Protein 8TYU (pdb70)

Radius of gyration: 26.88 Å; Cα contacts (8 Å, |Δi|>4): 275; chains: 2; bounding box: 96×45×50 Å

Foldseek 3Di:
DQVVLVVLDDVVCVVLADPLVVLVVLLVCLLVPQDDCVVPHPVRNVVSVVVSVVVSVVSVVVSLVSNLVVLVVLLVVLVVLVVVLVVCCVVPNDPDCPSVVSLV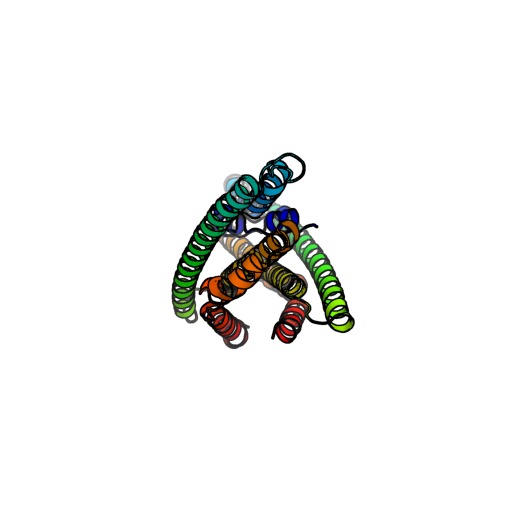VSLVSLVSSVVSLVSRLVSLVVSLVVNCVSVVHCPSVVCCVVPVCPRCSNPDCVSVVVNVVSVVVND/DPLVVVLVVLDPVVCVVLADPLVVLVVLLVVLVVVQDDVVPDPPVVNVVSVVVSVVVSVVSVVVSLVSNLVVLVVLLVVLVVLLVVLVVCLPPPPDDQCNSVVSLVVSLVSLVSLVVRLVSRLVSLVVSLVVNCVSVVHCVSVVCSVVPVCPRCSNPPCSSVVSNVVSVCCCVPRVD

GO terms:
  GO:0005886 plasma membrane (C, IDA)
  GO:0000822 inositol hexakisphosphate binding (F, IDA)
  GO:0015562 efflux transmembrane transporter activity (F, IMP)
  GO:0005315 phosphate transmembrane transporter activity (F, IMP)
  GO:0035435 phosphate ion transmembrane transport (P, IMP)
  GO:0030643 intracellular phosphate ion homeostasis (P, IMP)

Secondary structure (DSSP, 8-state):
--HHHHHHHHS-GGGGGGS--HHHHHHHHHHHHHTPPPTTTS-HHHHHHHHHHHHHHHHHHHHHHHHHHHHHHHHHHHHHHHHHHHHHTTTT-TTPPTTHHHHHHHHHHHHHHHHHHHHHHHHHHHHHHHHHHHHHHT-SHHHHHIIIIITTSHHHH--HHHHHHHHHHHHIIIII-/-HHHHHHHS-GGGGGGS--HHHHHHHHHHHHHTPPPTTTS-HHHHHHHHHHHHHHHHHHHHHHHHHHHHHHHHHHHHHHHHHHHHHHHHHHH-STTTHHHHHHHHHHHHHHHHHHHHHHHHHHHHHHHHHHHHHHT-SHHHHHIIIIITT-HHHH--HHHHHHHHHHTT--

Sequence (348 aa):
FAEHLSAHITPEWRKQYIQYEAFKDMLYSAQDQAPSVEVTDEDTVKRYFAKFEEKFFQTCEKELAKINTFYSEKLAEAQRRFATLQNELQSSGSGSGDLKLAFSEFYLSLILLQNYQNLNFTGFRKILKKHDKILETSRGADWRVAHVEVAPFYTCKKINQLISETEAVVTMKFAEHLSAHITPEWRKQYIQYEAFKDMLYSAQDQAPSVEVTDEDTVKRYFAKFEEKFFQTCEKELAKINTFYSEKLAEAQRRFATLQNELQSSGSGSGDLKLAFSEFYLSLILLQNYQNLNFTGFRKILKKHDKILETSRGADWRVAHVEVAPFYTCKKINQLISETEAVVTNELE

B-factor: mean 21.97, std 13.36, range [7.41, 314.71]

InterPro domains:
  IPR004331 SPX domain [PF03105] (1-34)
  IPR004331 SPX domain [PF03105] (45-100)
  IPR004331 SPX domain [PF03105] (114-169)
  IPR004331 SPX domain [PS51382] (1-177)
  IPR004342 EXS, C-terminal [PF03124] (269-617)
  IPR004342 EXS, C-terminal [PS51380] (439-643)

Nearest PDB structures (foldseek):
  8tyu-assembly1_B  TM=1.006E+00  e=1.491E-22  Homo sapiens
  8tyv-assembly1_B  TM=9.980E-01  e=1.424E-19  Homo sapiens
  8tyv-assembly2_A  TM=9.910E-01  e=2.102E-19  Homo sapiens
  5ijh-assembly1_A  TM=8.888E-01  e=1.137E-17  Homo sapiens
  5ijh-assembly2_B  TM=8.897E-01  e=4.229E-17  Homo sapiens

Structure (mmCIF, N/CA/C/O backbone):
data_8TYU
#
_entry.id   8TYU
#
_cell.length_a   56.290
_cell.length_b   47.798
_cell.length_c   71.682
_cell.angle_alpha   90.00
_cell.angle_beta   107.15
_cell.angle_gamma   90.00
#
_symmetry.space_group_name_H-M   'P 1 21 1'
#
loop_
_entity.id
_entity.type
_entity.pdbx_description
1 polymer 'Solute carrier family 53 member 1'
2 water water
#
loop_
_atom_site.group_PDB
_atom_site.id
_atom_site.type_symbol
_atom_site.label_atom_id
_atom_site.label_alt_id
_atom_site.label_comp_id
_atom_site.label_asym_id
_atom_site.label_entity_id
_atom_site.label_seq_id
_atom_site.pdbx_PDB_ins_code
_atom_site.Cartn_x
_atom_site.Cartn_y
_atom_site.Cartn_z
_atom_site.occupancy
_atom_site.B_iso_or_equiv
_atom_site.auth_seq_id
_atom_site.auth_comp_id
_atom_site.auth_asym_id
_atom_site.auth_atom_id
_atom_site.pdbx_PDB_model_num
ATOM 1 N N . PHE A 1 7 ? 2.427 3.157 18.808 1.00 41.51 3 PHE B N 1
ATOM 2 C CA . PHE A 1 7 ? 3.614 3.534 17.995 1.00 32.64 3 PHE B CA 1
ATOM 3 C C . PHE A 1 7 ? 4.338 4.738 18.600 1.00 32.44 3 PHE B C 1
ATOM 4 O O . PHE A 1 7 ? 5.551 4.853 18.437 1.00 31.53 3 PHE B O 1
ATOM 12 N N . ALA A 1 8 ? 3.612 5.635 19.286 1.00 32.09 4 ALA B N 1
ATOM 13 C CA . ALA A 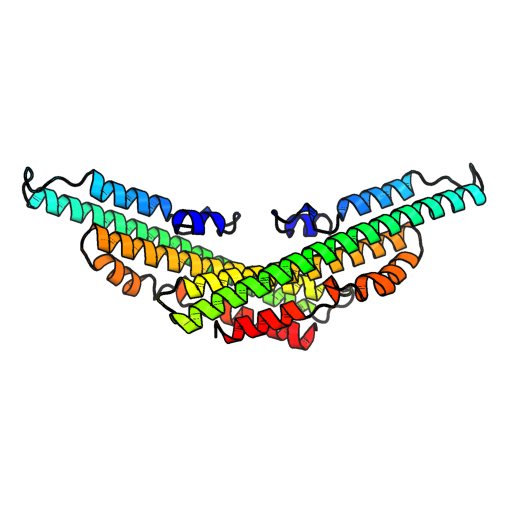1 8 ? 4.258 6.783 19.907 1.00 32.46 4 ALA B CA 1
ATOM 14 C C . ALA A 1 8 ? 5.400 6.310 20.813 1.00 37.60 4 ALA B C 1
ATOM 15 O O . ALA A 1 8 ? 6.507 6.842 20.742 1.00 38.08 4 ALA B O 1
ATOM 17 N N . GLU A 1 9 ? 5.130 5.273 21.622 1.00 38.53 5 GLU B N 1
ATOM 18 C CA . GLU A 1 9 ? 6.099 4.728 22.562 1.00 40.12 5 GLU B CA 1
ATOM 19 C C . GLU A 1 9 ? 7.245 4.028 21.829 1.00 42.32 5 GLU B C 1
ATOM 20 O O . GLU A 1 9 ? 8.403 4.166 22.223 1.00 39.76 5 GLU B O 1
ATOM 26 N N . HIS A 1 10 ? 6.915 3.262 20.781 1.00 39.35 6 HIS B N 1
ATOM 27 C CA . HIS A 1 10 ? 7.904 2.519 20.011 1.00 31.44 6 HIS B CA 1
ATOM 28 C C . HIS A 1 10 ? 8.940 3.471 19.414 1.00 36.67 6 HIS B C 1
ATOM 29 O O . HIS A 1 10 ? 10.149 3.245 19.507 1.00 33.18 6 HIS B O 1
ATOM 36 N N . LEU A 1 11 ? 8.422 4.526 18.780 1.00 29.14 7 LEU B N 1
ATOM 37 C CA . LEU A 1 11 ? 9.203 5.535 18.085 1.00 29.59 7 LEU B CA 1
ATOM 38 C C . LEU A 1 11 ? 10.158 6.218 19.055 1.00 26.55 7 LEU B C 1
ATOM 39 O O . LEU A 1 11 ? 11.359 6.278 18.802 1.00 34.17 7 LEU B O 1
ATOM 44 N N . SER A 1 12 ? 9.605 6.757 20.151 1.00 28.40 8 SER B N 1
ATOM 45 C CA . SER A 1 12 ? 10.424 7.314 21.215 1.00 31.61 8 SER B CA 1
ATOM 46 C C . SER A 1 12 ? 11.538 6.338 21.610 1.00 37.23 8 SER B C 1
ATOM 47 O O . SER A 1 12 ? 12.693 6.742 21.760 1.00 38.62 8 SER B O 1
ATOM 50 N N . ALA A 1 13 ? 11.198 5.047 21.744 1.00 30.36 9 ALA B N 1
ATOM 51 C CA . ALA A 1 13 ? 12.125 4.049 22.263 1.00 37.95 9 ALA B CA 1
ATOM 52 C C . ALA A 1 13 ? 13.263 3.765 21.279 1.00 47.92 9 ALA B C 1
ATOM 53 O O . ALA A 1 13 ? 14.359 3.393 21.698 1.00 55.10 9 ALA B O 1
ATOM 55 N N . HIS A 1 14 ? 13.009 3.953 19.977 1.00 23.43 10 HIS B N 1
ATOM 56 C CA . HIS A 1 14 ? 13.921 3.499 18.934 1.00 21.59 10 HIS B CA 1
ATOM 57 C C . HIS A 1 14 ? 14.555 4.674 18.179 1.00 25.74 10 HIS B C 1
ATOM 58 O O . HIS A 1 14 ? 15.405 4.469 17.312 1.00 25.41 10 HIS B O 1
ATOM 65 N N . ILE A 1 15 ? 14.137 5.911 18.488 1.00 27.95 11 ILE B N 1
ATOM 66 C CA . ILE A 1 15 ? 14.832 7.090 17.995 1.00 26.82 11 ILE B CA 1
ATOM 67 C C . ILE A 1 15 ? 16.284 7.051 18.457 1.00 31.81 11 ILE B C 1
ATOM 68 O O . ILE A 1 15 ? 16.542 6.626 19.572 1.00 35.53 11 ILE B O 1
ATOM 73 N N . THR A 1 16 ? 17.180 7.514 17.568 1.00 33.74 12 THR B N 1
ATOM 74 C CA . THR A 1 16 ? 18.583 7.789 17.842 1.00 33.56 12 THR B CA 1
ATOM 75 C C . THR A 1 16 ? 18.754 9.163 18.519 1.00 29.87 12 THR B C 1
ATOM 76 O O . THR A 1 16 ? 18.547 10.193 17.887 1.00 22.23 12 THR B O 1
ATOM 80 N N . PRO A 1 17 ? 19.209 9.257 19.798 1.00 34.42 13 PRO B N 1
ATOM 81 C CA . PRO A 1 17 ? 19.064 10.485 20.602 1.00 31.37 13 PRO B CA 1
ATOM 82 C C . PRO A 1 17 ? 19.550 11.807 20.000 1.00 30.85 13 PRO B C 1
ATOM 83 O O . PRO A 1 17 ? 18.840 12.811 20.071 1.00 27.85 13 PRO B O 1
ATOM 87 N N . GLU A 1 18 ? 20.754 11.796 19.407 1.00 33.24 14 GLU B N 1
ATOM 88 C CA . GLU A 1 18 ? 21.349 12.964 18.768 1.00 34.17 14 GLU B CA 1
ATOM 89 C C . GLU A 1 18 ? 20.534 13.431 17.559 1.00 23.84 14 GLU B C 1
ATOM 90 O O . GLU A 1 18 ? 20.756 14.528 17.048 1.00 32.00 14 GLU B O 1
ATOM 96 N N . TRP A 1 19 ? 19.565 12.614 17.122 1.00 21.79 15 TRP B N 1
ATOM 97 C CA . TRP A 1 19 ? 18.781 12.882 15.922 1.00 16.37 15 TRP B CA 1
ATOM 98 C C . TRP A 1 19 ? 17.323 13.198 16.241 1.00 14.39 15 TRP B C 1
ATOM 99 O O . TRP A 1 19 ? 16.544 13.330 15.309 1.00 15.20 15 TRP B O 1
ATOM 110 N N . ARG A 1 20 ? 16.960 13.340 17.527 1.00 17.13 16 ARG B N 1
ATOM 111 C CA . ARG A 1 20 ? 15.573 13.275 17.984 1.00 17.07 16 ARG B CA 1
ATOM 112 C C . ARG A 1 20 ? 14.663 14.253 17.226 1.00 15.38 16 ARG B C 1
ATOM 113 O O . ARG A 1 20 ? 13.558 13.886 16.821 1.00 16.69 16 ARG B O 1
ATOM 121 N N . LYS A 1 21 ? 15.129 15.498 17.048 1.00 15.80 17 LYS B N 1
ATOM 122 C CA . LYS A 1 21 ? 14.329 16.556 16.443 1.00 18.39 17 LYS B CA 1
ATOM 123 C C . LYS A 1 21 ? 14.132 16.330 14.939 1.00 15.07 17 LYS B C 1
ATOM 124 O O . LYS A 1 21 ? 13.308 16.990 14.319 1.00 16.29 17 LYS B O 1
ATOM 130 N N . GLN A 1 22 ? 14.919 15.431 14.333 1.00 11.52 18 GLN B N 1
ATOM 131 C CA . GLN A 1 22 ? 14.888 15.210 12.899 1.00 10.11 18 GLN B CA 1
ATOM 132 C C . GLN A 1 22 ? 13.883 14.134 12.491 1.00 10.29 18 GLN B C 1
ATOM 133 O O . GLN A 1 22 ? 13.679 13.944 11.309 1.00 11.35 18 GLN B O 1
ATOM 139 N N . TYR A 1 23 ? 13.293 13.425 13.459 1.00 11.55 19 TYR B N 1
ATOM 140 C CA . TYR A 1 23 ? 12.228 12.482 13.156 1.00 10.97 19 TYR B CA 1
ATOM 141 C C . TYR A 1 23 ? 10.880 13.187 13.047 1.00 11.81 19 TYR B C 1
ATOM 142 O O . TYR A 1 23 ? 10.692 14.278 13.579 1.00 13.86 19 TYR B O 1
ATOM 151 N N . ILE A 1 24 ? 9.946 12.518 12.371 1.00 11.30 20 ILE B N 1
ATOM 152 C CA . ILE A 1 24 ? 8.572 12.978 12.328 1.00 11.19 20 ILE B CA 1
ATOM 153 C C . ILE A 1 24 ? 8.116 13.200 13.767 1.00 12.28 20 ILE B C 1
ATOM 154 O O . ILE A 1 24 ? 8.364 12.372 14.643 1.00 13.65 20 ILE B O 1
ATOM 159 N N . GLN A 1 25 ? 7.466 14.340 14.012 1.00 13.27 21 GLN B N 1
ATOM 160 C CA . GLN A 1 25 ? 6.989 14.670 15.342 1.00 15.91 21 GLN B CA 1
ATOM 161 C C . GLN A 1 25 ? 5.644 13.980 15.578 1.00 13.41 21 GLN B C 1
ATOM 162 O O . GLN A 1 25 ? 4.570 14.613 15.577 1.00 16.40 21 GLN B O 1
ATOM 168 N N . TYR A 1 26 ? 5.732 12.655 15.781 1.00 15.60 22 TYR B N 1
ATOM 169 C CA . TYR A 1 26 ? 4.564 11.782 15.825 1.00 14.59 22 TYR B CA 1
ATOM 170 C C . TYR A 1 26 ? 3.605 12.182 16.948 1.00 16.63 22 TYR B C 1
ATOM 171 O O . TYR A 1 26 ? 2.402 12.330 16.713 1.00 16.76 22 TYR B O 1
ATOM 180 N N . GLU A 1 27 ? 4.132 12.379 18.162 1.00 17.69 23 GLU B N 1
ATOM 181 C CA . GLU A 1 27 ? 3.280 12.718 19.290 1.00 18.46 23 GLU B CA 1
ATOM 182 C C . GLU A 1 27 ? 2.605 14.075 19.066 1.00 17.54 23 GLU B C 1
ATOM 183 O O . GLU A 1 27 ? 1.423 14.220 19.397 1.00 19.09 23 GLU B O 1
ATOM 189 N N . ALA A 1 28 ? 3.340 15.050 18.499 1.00 17.68 24 ALA B N 1
ATOM 190 C CA . ALA A 1 28 ? 2.766 16.363 18.200 1.00 18.00 24 ALA B CA 1
ATOM 191 C C . ALA A 1 28 ? 1.608 16.249 17.210 1.00 17.03 24 ALA B C 1
ATOM 192 O O . ALA A 1 28 ? 0.608 16.964 17.344 1.00 16.58 24 ALA B O 1
ATOM 194 N N . PHE A 1 29 ? 1.735 15.369 16.212 1.00 15.46 25 PHE B N 1
ATOM 195 C CA . PHE A 1 29 ? 0.632 15.154 15.282 1.00 14.58 25 PHE B CA 1
ATOM 196 C C . PHE A 1 29 ? -0.574 14.524 15.983 1.00 13.54 25 PHE B C 1
ATOM 197 O O . PHE A 1 29 ? -1.721 14.872 15.696 1.00 15.11 25 PHE B O 1
ATOM 205 N N . LYS A 1 30 ? -0.333 13.558 16.875 1.00 14.62 26 LYS B N 1
ATOM 206 C CA . LYS A 1 30 ? -1.441 12.982 17.627 1.00 16.49 26 LYS B CA 1
ATOM 207 C C . LYS A 1 30 ? -2.183 14.067 18.414 1.00 15.68 26 LYS B C 1
ATOM 208 O O . LYS A 1 30 ? -3.422 14.113 18.418 1.00 17.95 26 LYS B O 1
ATOM 214 N N . ASP A 1 31 ? -1.424 14.946 19.082 1.00 17.74 27 ASP B N 1
ATOM 215 C CA . ASP A 1 31 ? -2.000 16.050 19.836 1.00 19.19 27 ASP B CA 1
ATOM 216 C C . ASP A 1 31 ? -2.860 16.938 18.939 1.00 20.06 27 ASP B C 1
ATOM 217 O O . ASP A 1 31 ? -3.933 17.377 19.347 1.00 20.25 27 ASP B O 1
ATOM 222 N N . MET A 1 32 ? -2.369 17.216 17.731 1.00 17.45 28 MET B N 1
ATOM 223 C CA . MET A 1 32 ? -3.080 18.060 16.783 1.00 18.82 28 MET B CA 1
ATOM 224 C C . MET A 1 32 ? -4.428 17.427 16.416 1.00 17.19 28 MET B C 1
ATOM 225 O O . MET A 1 32 ? -5.457 18.102 16.406 1.00 16.95 28 MET B O 1
ATOM 230 N N . LEU A 1 33 ? -4.418 16.120 16.125 1.00 15.24 29 LEU B N 1
ATOM 231 C CA . LEU A 1 33 ? -5.613 15.399 15.710 1.00 14.74 29 LEU B CA 1
ATOM 232 C C . LEU A 1 33 ? -6.612 15.313 16.870 1.00 14.81 29 LEU B C 1
ATOM 233 O O . LEU A 1 33 ? -7.807 15.517 16.672 1.00 18.57 29 LEU B O 1
ATOM 238 N N . TYR A 1 34 ? -6.129 15.055 18.089 1.00 16.24 30 TYR B N 1
ATOM 239 C CA . TYR A 1 34 ? -7.018 14.962 19.239 1.00 18.48 30 TYR B CA 1
ATOM 240 C C . TYR A 1 34 ? -7.646 16.330 19.533 1.00 18.59 30 TYR B C 1
ATOM 241 O O . TYR A 1 34 ? -8.838 16.412 19.859 1.00 18.90 30 TYR B O 1
ATOM 250 N N . SER A 1 35 ? -6.864 17.407 19.368 1.00 18.69 31 SER B N 1
ATOM 251 C CA . SER A 1 35 ? -7.377 18.765 19.512 1.00 20.84 31 SER B CA 1
ATOM 252 C C . SER A 1 35 ? -8.443 19.068 18.461 1.00 21.36 31 SER B C 1
ATOM 253 O O . SER A 1 35 ? -9.462 19.690 18.774 1.00 23.59 31 SER B O 1
ATOM 256 N N . ALA A 1 36 ? -8.197 18.662 17.210 1.00 21.19 32 ALA B N 1
ATOM 257 C CA . ALA A 1 36 ? -9.156 18.907 16.141 1.00 23.59 32 ALA B CA 1
ATOM 258 C C . ALA A 1 36 ? -10.521 18.305 16.490 1.00 21.68 32 ALA B C 1
ATOM 259 O O . ALA A 1 36 ? -11.549 18.957 16.298 1.00 22.17 32 ALA B O 1
ATOM 261 N N . GLN A 1 37 ? -10.500 17.068 17.010 1.00 21.26 33 GLN B N 1
ATOM 262 C CA . GLN A 1 37 ? -11.681 16.302 17.385 1.00 25.52 33 GLN B CA 1
ATOM 263 C C . GLN A 1 37 ? -12.385 16.963 18.573 1.00 25.53 33 GLN B C 1
ATOM 264 O O . GLN A 1 37 ? -13.617 17.104 18.593 1.00 28.25 33 GLN B O 1
ATOM 270 N N . ASP A 1 38 ? -11.589 17.357 19.575 1.00 22.20 34 ASP B N 1
ATOM 271 C CA . ASP A 1 38 ? -12.123 17.905 20.810 1.00 21.35 34 ASP B CA 1
ATOM 272 C C . ASP A 1 38 ? -12.804 19.257 20.578 1.00 22.28 34 ASP B C 1
ATOM 273 O O . ASP A 1 38 ? -13.838 19.528 21.187 1.00 25.76 34 ASP B O 1
ATOM 278 N N . GLN A 1 39 ? -12.218 20.105 19.721 1.00 20.03 35 GLN B N 1
ATOM 279 C CA . GLN A 1 39 ? -12.648 21.488 19.568 1.00 21.07 35 GLN B CA 1
ATOM 280 C C . GLN A 1 39 ? -13.599 21.669 18.385 1.00 20.71 35 GLN B C 1
ATOM 281 O O . GLN A 1 39 ? -14.012 22.794 18.106 1.00 22.08 35 GLN B O 1
ATOM 287 N N . ALA A 1 40 ? -13.960 20.577 17.701 1.00 18.91 36 ALA B N 1
ATOM 288 C CA . ALA A 1 40 ? -14.852 20.659 16.551 1.00 21.05 36 ALA B CA 1
ATOM 289 C C . ALA A 1 40 ? -16.185 21.266 16.968 1.00 18.56 36 ALA B C 1
ATOM 290 O O . ALA A 1 40 ? -16.740 20.867 17.990 1.00 24.40 36 ALA B O 1
ATOM 292 N N . PRO A 1 41 ? -16.749 22.209 16.178 1.00 19.06 37 PRO B N 1
ATOM 293 C CA . PRO A 1 41 ? -18.092 22.706 16.450 1.00 19.12 37 PRO B CA 1
ATOM 294 C C . PRO A 1 41 ? -19.111 21.644 16.062 1.00 20.21 37 PRO B C 1
ATOM 295 O O . PRO A 1 41 ? -18.846 20.825 15.189 1.00 22.28 37 PRO B O 1
ATOM 299 N N . SER A 1 42 ? -20.291 21.692 16.694 1.00 23.73 38 SER B N 1
ATOM 300 C CA . SER A 1 42 ? -21.388 20.836 16.285 1.00 27.73 38 SER B CA 1
ATOM 301 C C . SER A 1 42 ? -22.271 21.622 15.319 1.00 24.24 38 SER B C 1
ATOM 302 O O . SER A 1 42 ? -22.477 22.826 15.470 1.00 23.10 38 SER B O 1
ATOM 305 N N . VAL A 1 43 ? -22.764 20.928 14.299 1.00 21.57 39 VAL B N 1
ATOM 306 C CA . VAL A 1 43 ? -23.677 21.533 13.356 1.00 19.30 39 VAL B CA 1
ATOM 307 C C . VAL A 1 43 ? -24.937 22.027 14.077 1.00 18.13 39 VAL B C 1
ATOM 308 O O . VAL A 1 43 ? -25.511 23.019 13.651 1.00 20.29 39 VAL B O 1
ATOM 312 N N . GLU A 1 44 ? -25.354 21.370 15.170 1.00 22.49 40 GLU B N 1
ATOM 313 C CA . GLU A 1 44 ? -26.617 21.710 15.813 1.00 27.30 40 GLU B CA 1
ATOM 314 C C . GLU A 1 44 ? -26.492 23.065 16.511 1.00 26.36 40 GLU B C 1
ATOM 315 O O . GLU A 1 44 ? -27.444 23.840 16.540 1.00 33.13 40 GLU B O 1
ATOM 321 N N . VAL A 1 45 ? -25.309 23.347 17.062 1.00 24.52 41 VAL B N 1
ATOM 322 C CA . VAL A 1 45 ? -25.073 24.598 17.762 1.00 26.59 41 VAL B CA 1
ATOM 323 C C . VAL A 1 45 ? -24.643 25.679 16.767 1.00 22.13 41 VAL B C 1
ATOM 324 O O . VAL A 1 45 ? -24.788 26.863 17.061 1.00 34.03 41 VAL B O 1
ATOM 328 N N . THR A 1 46 ? -24.095 25.288 15.599 1.00 19.40 42 THR B N 1
ATOM 329 C CA . THR A 1 46 ? -23.648 26.265 14.607 1.00 17.22 42 THR B CA 1
ATOM 330 C C . THR A 1 46 ? -24.404 26.031 13.292 1.00 14.56 42 THR B C 1
ATOM 331 O O . THR A 1 46 ? -25.618 26.218 13.229 1.00 17.67 42 THR B O 1
ATOM 335 N N . ASP A 1 47 ? -23.682 25.653 12.234 1.00 13.80 43 ASP B N 1
ATOM 336 C CA . ASP A 1 47 ? -24.294 25.288 10.964 1.00 14.28 43 ASP B CA 1
ATOM 337 C C . ASP A 1 47 ? -23.275 24.578 10.078 1.00 15.00 43 ASP B C 1
ATOM 338 O O . ASP A 1 47 ? -22.115 24.437 10.470 1.00 14.07 43 ASP B O 1
ATOM 343 N N . GLU A 1 48 ? -23.701 24.098 8.899 1.00 14.56 44 GLU B N 1
ATOM 344 C CA . GLU A 1 48 ? -22.830 23.322 8.027 1.00 14.16 44 GLU B CA 1
ATOM 345 C C . GLU A 1 48 ? -21.656 24.171 7.563 1.00 12.99 44 GLU B C 1
ATOM 346 O O . GLU A 1 48 ? -20.531 23.670 7.477 1.00 12.62 44 GLU B O 1
ATOM 352 N N . ASP A 1 49 ? -21.898 25.435 7.216 1.00 14.36 45 ASP B N 1
ATOM 353 C CA . ASP A 1 49 ? -20.830 26.343 6.826 1.00 13.37 45 ASP B CA 1
ATOM 354 C C . ASP A 1 49 ? -19.746 26.345 7.895 1.00 13.54 45 ASP B C 1
ATOM 355 O O . ASP A 1 49 ? -18.558 26.227 7.567 1.00 13.56 45 ASP B O 1
ATOM 360 N N . THR A 1 50 ? -20.127 26.556 9.153 1.00 13.98 46 THR B N 1
ATOM 361 C CA . THR A 1 50 ? -19.152 26.691 10.227 1.00 12.33 46 THR B CA 1
ATOM 362 C C . THR A 1 50 ? -18.365 25.395 10.391 1.00 13.55 46 THR B C 1
ATOM 363 O O . THR A 1 50 ? -17.134 25.423 10.564 1.00 13.81 46 THR B O 1
ATOM 367 N N . VAL A 1 51 ? -19.027 24.240 10.316 1.00 14.72 47 VAL B N 1
ATOM 368 C CA . VAL A 1 51 ? -18.353 22.963 10.503 1.00 12.25 47 VAL B CA 1
ATOM 369 C C . VAL A 1 51 ? -17.376 22.729 9.357 1.00 12.19 47 VAL B C 1
ATOM 370 O O . VAL A 1 51 ? -16.223 22.331 9.580 1.00 11.00 47 VAL B O 1
ATOM 374 N N . LYS A 1 52 ? -17.804 22.983 8.122 1.00 11.16 48 LYS B N 1
ATOM 375 C CA . LYS A 1 52 ? -16.950 22.753 6.972 1.00 9.66 48 LYS B CA 1
ATOM 376 C C . LYS A 1 52 ? -15.764 23.709 6.987 1.00 10.78 48 LYS B C 1
ATOM 377 O O . LYS A 1 52 ? -14.639 23.303 6.626 1.00 12.15 48 LYS B O 1
ATOM 383 N N . ARG A 1 53 ? -15.937 24.945 7.445 1.00 12.25 49 ARG B N 1
ATOM 384 C CA . ARG A 1 53 ? -14.837 25.894 7.534 1.00 10.35 49 ARG B CA 1
ATOM 385 C C . ARG A 1 53 ? -13.841 25.381 8.561 1.00 10.24 49 ARG B C 1
ATOM 386 O O . ARG A 1 53 ? -12.617 25.496 8.348 1.00 11.96 49 ARG B O 1
ATOM 394 N N . TYR A 1 54 ? -14.318 24.859 9.682 1.00 12.88 50 TYR B N 1
ATOM 395 C CA . TYR A 1 54 ? -13.444 24.391 10.747 1.00 10.57 50 TYR B CA 1
ATOM 396 C C . TYR A 1 54 ? -12.547 23.294 10.198 1.00 11.95 50 TYR B C 1
ATOM 397 O O . TYR A 1 54 ? -11.324 23.326 10.400 1.00 11.35 50 TYR B O 1
ATOM 406 N N . PHE A 1 55 ? -13.128 22.305 9.528 1.00 12.55 51 PHE B N 1
ATOM 407 C CA . PHE A 1 55 ? -12.329 21.167 9.105 1.00 9.88 51 PHE B CA 1
ATOM 408 C C . PHE A 1 55 ? -11.449 21.547 7.931 1.00 10.07 51 PHE B C 1
ATOM 409 O O . PHE A 1 55 ? -10.340 21.014 7.834 1.00 12.07 51 PHE B O 1
ATOM 417 N N . ALA A 1 56 ? -11.858 22.469 7.066 1.00 10.61 52 ALA B N 1
ATOM 418 C CA . ALA A 1 56 ? -11.033 22.875 5.948 1.00 10.15 52 ALA B CA 1
ATOM 419 C C . ALA A 1 56 ? -9.793 23.578 6.478 1.00 12.05 52 ALA B C 1
ATOM 420 O O . ALA A 1 56 ? -8.679 23.338 5.978 1.00 13.37 52 ALA B O 1
ATOM 422 N N . LYS A 1 57 ? -9.968 24.426 7.495 1.00 11.92 53 LYS B N 1
ATOM 423 C CA . LYS A 1 57 ? -8.850 25.148 8.080 1.00 12.09 53 LYS B CA 1
ATOM 424 C C . LYS A 1 57 ? -7.927 24.146 8.772 1.00 14.05 53 LYS B C 1
ATOM 425 O O . LYS A 1 57 ? -6.689 24.240 8.659 1.00 13.11 53 LYS B O 1
ATOM 431 N N . PHE A 1 58 ? -8.475 23.173 9.497 1.00 13.54 54 PHE B N 1
ATOM 432 C CA . PHE A 1 58 ? -7.654 22.178 10.156 1.00 10.11 54 PHE B CA 1
ATOM 433 C C . PHE A 1 58 ? -6.860 21.407 9.102 1.00 10.94 54 PHE B C 1
ATOM 434 O O . PHE A 1 58 ? -5.653 21.157 9.283 1.00 12.50 54 PHE B O 1
ATOM 442 N N . GLU A 1 59 ? -7.499 20.973 8.013 1.00 10.90 55 GLU B N 1
ATOM 443 C CA . GLU A 1 59 ? -6.830 20.144 7.021 1.00 11.61 55 GLU B CA 1
ATOM 444 C C . GLU A 1 59 ? -5.704 20.935 6.378 1.00 11.73 55 GLU B C 1
ATOM 445 O O . GLU A 1 59 ? -4.621 20.391 6.147 1.00 12.56 55 GLU B O 1
ATOM 451 N N . GLU A 1 60 ? -5.909 22.223 6.124 1.00 13.66 56 GLU B N 1
ATOM 452 C CA . GLU A 1 60 ? -4.874 23.055 5.547 1.00 16.13 56 GLU B CA 1
ATOM 453 C C . GLU A 1 60 ? -3.660 23.034 6.475 1.00 14.33 56 GLU B C 1
ATOM 454 O O . GLU A 1 60 ? -2.530 22.812 6.023 1.00 17.28 56 GLU B O 1
ATOM 460 N N . LYS A 1 61 ? -3.878 23.254 7.782 1.00 13.71 57 LYS B N 1
ATOM 461 C CA . LYS A 1 61 ? -2.803 23.305 8.768 1.00 12.79 57 LYS B CA 1
ATOM 462 C C . LYS A 1 61 ? -2.132 21.937 8.854 1.00 13.25 57 LYS B C 1
ATOM 463 O O . LYS A 1 61 ? -0.888 21.834 8.895 1.00 13.09 57 LYS B O 1
ATOM 469 N N . PHE A 1 62 ? -2.926 20.866 8.874 1.00 12.19 58 PHE B N 1
ATOM 470 C CA . PHE A 1 62 ? -2.400 19.522 9.023 1.00 10.64 58 PHE B CA 1
ATOM 471 C C . PHE A 1 62 ? -1.473 19.201 7.859 1.00 11.21 58 PHE B C 1
ATOM 472 O O . PHE A 1 62 ? -0.347 18.717 8.079 1.00 11.61 58 PHE B O 1
ATOM 480 N N . PHE A 1 63 ? -1.886 19.448 6.619 1.00 10.67 59 PHE B N 1
ATOM 481 C CA . PHE A 1 63 ? -1.073 19.076 5.475 1.00 10.20 59 PHE B CA 1
ATOM 482 C C . PHE A 1 63 ? 0.094 20.044 5.287 1.00 11.42 59 PHE B C 1
ATOM 483 O O . PHE A 1 63 ? 1.163 19.609 4.813 1.00 13.53 59 PHE B O 1
ATOM 491 N N . GLN A 1 64 ? -0.016 21.301 5.707 1.00 11.40 60 GLN B N 1
ATOM 492 C CA . GLN A 1 64 ? 1.149 22.186 5.750 1.00 12.89 60 GLN B CA 1
ATOM 493 C C . GLN A 1 64 ? 2.204 21.599 6.701 1.00 12.62 60 GLN B C 1
ATOM 494 O O . GLN A 1 64 ? 3.417 21.650 6.434 1.00 13.39 60 GLN B O 1
ATOM 500 N N . THR A 1 65 ? 1.763 21.084 7.855 1.00 10.73 61 THR B N 1
ATOM 501 C CA . THR A 1 65 ? 2.671 20.529 8.841 1.00 10.52 61 THR B CA 1
ATOM 502 C C . THR A 1 65 ? 3.296 19.258 8.278 1.00 10.47 61 THR B C 1
ATOM 503 O O . THR A 1 65 ? 4.495 19.014 8.444 1.00 12.03 61 THR B O 1
ATOM 507 N N . CYS A 1 66 ? 2.531 18.402 7.623 1.00 10.82 62 CYS B N 1
ATOM 508 C CA . CYS A 1 66 ? 3.066 17.240 6.942 1.00 9.17 62 CYS B CA 1
ATOM 509 C C . CYS A 1 66 ? 4.133 17.644 5.926 1.00 9.82 62 CYS B C 1
ATOM 510 O O . CYS A 1 66 ? 5.190 16.999 5.867 1.00 11.89 62 CYS B O 1
ATOM 513 N N . GLU A 1 67 ? 3.902 18.671 5.107 1.00 10.27 63 GLU B N 1
ATOM 514 C CA . GLU A 1 67 ? 4.890 19.109 4.133 1.00 9.85 63 GLU B CA 1
ATOM 515 C C . GLU A 1 67 ? 6.171 19.567 4.835 1.00 10.08 63 GLU B C 1
ATOM 516 O O . GLU A 1 67 ? 7.279 19.245 4.378 1.00 12.12 63 GLU B O 1
ATOM 522 N N . LYS A 1 68 ? 6.038 20.308 5.942 1.00 11.81 64 LYS B N 1
ATOM 523 C CA . LYS A 1 68 ? 7.198 20.855 6.636 1.00 11.60 64 LYS B CA 1
ATOM 524 C C . LYS A 1 68 ? 8.008 19.683 7.187 1.00 11.92 64 LYS B C 1
ATOM 525 O O . LYS A 1 68 ? 9.250 19.661 7.085 1.00 12.62 64 LYS B O 1
ATOM 531 N N . GLU A 1 69 ? 7.336 18.691 7.765 1.00 11.78 65 GLU B N 1
ATOM 532 C CA . GLU A 1 69 ? 8.002 17.543 8.357 1.00 10.03 65 GLU B CA 1
ATOM 533 C C . GLU A 1 69 ? 8.686 16.726 7.268 1.00 10.13 65 GLU B C 1
ATOM 534 O O . GLU A 1 69 ? 9.797 16.253 7.462 1.00 10.57 65 GLU B O 1
ATOM 540 N N . LEU A 1 70 ? 8.039 16.524 6.119 1.00 9.39 66 LEU B N 1
ATOM 541 C CA . LEU A 1 70 ? 8.602 15.765 5.022 1.00 8.71 66 LEU B CA 1
ATOM 542 C C . LEU A 1 70 ? 9.877 16.446 4.521 1.00 10.19 66 LEU B C 1
ATOM 543 O O . LEU A 1 70 ? 10.881 15.758 4.301 1.00 10.60 66 LEU B O 1
ATOM 548 N N . ALA A 1 71 ? 9.852 17.774 4.346 1.00 11.08 67 ALA B N 1
ATOM 549 C CA . ALA A 1 71 ? 11.015 18.512 3.884 1.00 11.02 67 ALA B CA 1
ATOM 550 C C . ALA A 1 71 ? 12.154 18.371 4.888 1.00 10.70 67 ALA B C 1
ATOM 551 O O . ALA A 1 71 ? 13.326 18.245 4.496 1.00 13.27 67 ALA B O 1
ATOM 553 N N . LYS A 1 72 ? 11.833 18.391 6.175 1.00 10.92 68 LYS B N 1
ATOM 554 C CA . LYS A 1 72 ? 12.847 18.275 7.211 1.00 10.14 68 LYS B CA 1
ATOM 555 C C . LYS A 1 72 ? 13.546 16.926 7.097 1.00 10.33 68 LYS B C 1
ATOM 556 O O . LYS A 1 72 ? 14.790 16.814 7.193 1.00 11.03 68 LYS B O 1
ATOM 562 N N . ILE A 1 73 ? 12.763 15.867 6.942 1.00 10.30 69 ILE B N 1
ATOM 563 C CA . ILE A 1 73 ? 13.257 14.503 6.855 1.00 8.75 69 ILE B CA 1
ATOM 564 C C . ILE A 1 73 ? 14.080 14.323 5.584 1.00 9.70 69 ILE B C 1
ATOM 565 O O . ILE A 1 73 ? 15.162 13.713 5.634 1.00 11.07 69 ILE B O 1
ATOM 570 N N . ASN A 1 74 ? 13.624 14.794 4.431 1.00 9.70 70 ASN B N 1
ATOM 571 C CA . ASN A 1 74 ? 14.388 14.729 3.206 1.00 8.80 70 ASN B CA 1
ATOM 572 C C . ASN A 1 74 ? 15.728 15.439 3.401 1.00 8.96 70 ASN B C 1
ATOM 573 O O . ASN A 1 74 ? 16.775 14.917 2.993 1.00 10.40 70 ASN B O 1
ATOM 578 N N . THR A 1 75 ? 15.714 16.629 4.006 1.00 9.59 71 THR B N 1
ATOM 579 C CA . THR A 1 75 ? 16.922 17.409 4.186 1.00 8.88 71 THR B CA 1
ATOM 580 C C . THR A 1 75 ? 17.927 16.650 5.058 1.00 10.50 71 THR B C 1
ATOM 581 O O . THR A 1 75 ? 19.141 16.590 4.731 1.00 12.24 71 THR B O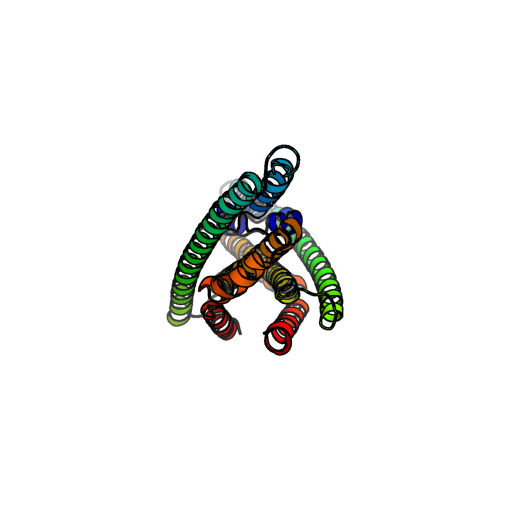 1
ATOM 585 N N . PHE A 1 76 ? 17.481 16.137 6.206 1.00 11.30 72 PHE B N 1
ATOM 586 C CA . PHE A 1 76 ? 18.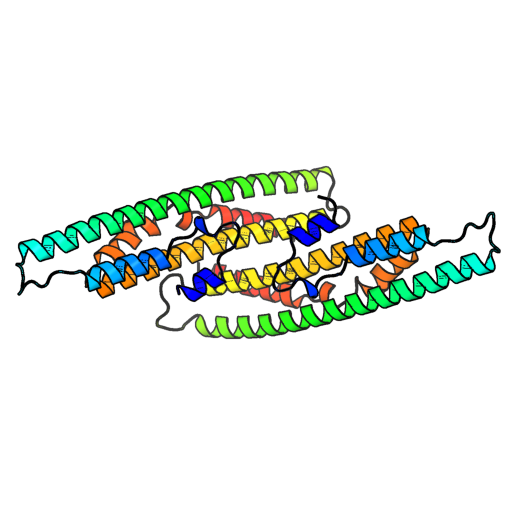381 15.453 7.125 1.00 9.46 72 PHE B CA 1
ATOM 587 C C . PHE A 1 76 ? 18.909 14.187 6.473 1.00 10.54 72 PHE B C 1
ATOM 588 O O . PHE A 1 76 ? 20.108 13.879 6.564 1.00 10.94 72 PHE B O 1
ATOM 596 N N . TYR A 1 77 ? 18.064 13.411 5.823 1.00 9.33 73 TYR B N 1
ATOM 597 C CA . TYR A 1 77 ? 18.503 12.195 5.161 1.00 9.21 73 TYR B CA 1
ATOM 598 C C . TYR A 1 77 ? 19.578 12.517 4.132 1.00 7.88 73 TYR B C 1
ATOM 599 O O . TYR A 1 77 ? 20.593 11.825 4.076 1.00 10.17 73 TYR B O 1
ATOM 608 N N . SER A 1 78 ? 19.374 13.545 3.326 1.00 10.02 74 SER B N 1
ATOM 609 C CA . SER A 1 78 ? 20.295 13.916 2.272 1.00 9.86 74 SER B CA 1
ATOM 610 C C . SER A 1 78 ? 21.655 14.276 2.884 1.00 9.86 74 SER B C 1
ATOM 611 O O . SER A 1 78 ? 22.714 13.892 2.368 1.00 10.58 74 SER B O 1
ATOM 614 N N . GLU A 1 79 ? 21.643 15.023 3.991 1.00 10.46 75 GLU B N 1
ATOM 615 C CA . GLU A 1 79 ? 22.867 15.473 4.636 1.00 10.28 75 GLU B CA 1
ATOM 616 C C . GLU A 1 79 ? 23.591 14.243 5.183 1.00 10.91 75 GLU B C 1
ATOM 617 O O . GLU A 1 79 ? 24.823 14.123 5.064 1.00 12.24 75 GLU B O 1
ATOM 623 N N . LYS A 1 80 ? 22.879 13.321 5.830 1.00 9.61 76 LYS B N 1
ATOM 624 C CA . LYS A 1 80 ? 23.498 12.140 6.430 1.00 10.53 76 LYS B CA 1
ATOM 625 C C . LYS A 1 80 ? 23.992 11.170 5.366 1.00 10.63 76 LYS B C 1
ATOM 626 O O . LYS A 1 80 ? 25.053 10.532 5.545 1.00 10.25 76 LYS B O 1
ATOM 632 N N . LEU A 1 81 ? 23.357 11.111 4.205 1.00 9.25 77 LEU B N 1
ATOM 633 C CA . LEU A 1 81 ? 23.804 10.279 3.112 1.00 8.39 77 LEU B CA 1
ATOM 634 C C . LEU A 1 81 ? 25.116 10.855 2.578 1.00 8.60 77 LEU B C 1
ATOM 635 O O . LEU A 1 81 ? 26.056 10.106 2.316 1.00 9.74 77 LEU B O 1
ATOM 640 N N . ALA A 1 82 ? 25.174 12.169 2.372 1.00 11.73 78 ALA B N 1
ATOM 641 C CA . ALA A 1 82 ? 26.393 12.809 1.886 1.00 10.54 78 ALA B CA 1
ATOM 642 C C . ALA A 1 82 ? 27.528 12.561 2.878 1.00 10.05 78 ALA B C 1
ATOM 643 O O . ALA A 1 82 ? 28.659 12.244 2.451 1.00 13.52 78 ALA B O 1
ATOM 645 N N . GLU A 1 83 ? 27.252 12.666 4.181 1.00 10.77 79 GLU B N 1
ATOM 646 C CA . GLU A 1 83 ? 28.281 12.392 5.190 1.00 11.31 79 GLU B CA 1
ATOM 647 C C . GLU A 1 83 ? 28.742 10.944 5.065 1.00 11.55 79 GLU B C 1
ATOM 648 O O . GLU A 1 83 ? 29.938 10.647 5.198 1.00 11.54 79 GLU B O 1
ATOM 654 N N . ALA A 1 84 ? 27.854 9.996 4.802 1.00 9.35 80 ALA B N 1
ATOM 655 C CA . ALA A 1 84 ? 28.204 8.592 4.718 1.00 8.81 80 ALA B CA 1
ATOM 656 C C . ALA A 1 84 ? 29.048 8.345 3.477 1.00 8.00 80 ALA B C 1
ATOM 657 O O . ALA A 1 84 ? 30.007 7.573 3.532 1.00 9.40 80 ALA B O 1
ATOM 659 N N . GLN A 1 85 ? 28.689 8.937 2.348 1.00 8.94 81 GLN B N 1
ATOM 660 C CA . GLN A 1 85 ? 29.450 8.755 1.134 1.00 9.19 81 GLN B CA 1
ATOM 661 C C . GLN A 1 85 ? 30.871 9.268 1.367 1.00 10.51 81 GLN B C 1
ATOM 662 O O . GLN A 1 85 ? 31.839 8.627 0.926 1.00 10.70 81 GLN B O 1
ATOM 668 N N . ARG A 1 86 ? 31.017 10.416 2.045 1.00 11.36 82 ARG B N 1
ATOM 669 C CA . ARG A 1 86 ? 32.359 10.965 2.287 1.00 12.26 82 ARG B CA 1
ATOM 670 C C . ARG A 1 86 ? 33.103 10.051 3.242 1.00 11.40 82 ARG B C 1
ATOM 671 O O . ARG A 1 86 ? 34.325 9.858 3.078 1.00 12.21 82 ARG B O 1
ATOM 679 N N . ARG A 1 87 ? 32.444 9.506 4.254 1.00 9.71 83 ARG B N 1
ATOM 680 C CA . ARG A 1 87 ? 33.128 8.640 5.210 1.00 8.51 83 ARG B CA 1
ATOM 681 C C . ARG A 1 87 ? 33.630 7.372 4.530 1.00 9.90 83 ARG B C 1
ATOM 682 O O . ARG A 1 87 ? 34.781 6.942 4.751 1.00 11.65 83 ARG B O 1
ATOM 690 N N . PHE A 1 88 ? 32.838 6.763 3.664 1.00 9.33 84 PHE B N 1
ATOM 691 C CA . PHE A 1 88 ? 33.265 5.575 2.954 1.00 9.30 84 PHE B CA 1
ATOM 692 C C . PHE A 1 88 ? 34.507 5.894 2.128 1.00 9.71 84 PHE B C 1
ATOM 693 O O . PHE A 1 88 ? 35.418 5.071 2.094 1.00 11.81 84 PHE B O 1
ATOM 701 N N . ALA A 1 89 ? 34.502 7.029 1.428 1.00 11.19 85 ALA B N 1
ATOM 702 C CA . ALA A 1 89 ? 35.641 7.410 0.603 1.00 12.14 85 ALA B CA 1
ATOM 703 C C . ALA A 1 89 ? 36.902 7.503 1.462 1.00 11.68 85 ALA B C 1
ATOM 704 O O . ALA A 1 89 ? 37.981 7.064 1.036 1.00 11.49 85 ALA B O 1
ATOM 706 N N . THR A 1 90 ? 36.788 8.076 2.660 1.00 12.69 86 THR B N 1
ATOM 707 C CA . THR A 1 90 ? 37.946 8.234 3.533 1.00 10.61 86 THR B CA 1
ATOM 708 C C . THR A 1 90 ? 38.481 6.865 3.916 1.00 10.76 86 THR B C 1
ATOM 709 O O . THR A 1 90 ? 39.696 6.606 3.817 1.00 11.87 86 THR B O 1
ATOM 713 N N . LEU A 1 91 ? 37.621 5.972 4.353 1.00 9.67 87 LEU B N 1
ATOM 714 C CA . LEU A 1 91 ? 38.018 4.667 4.851 1.00 10.40 87 LEU B CA 1
ATOM 715 C C . LEU A 1 91 ? 38.588 3.809 3.721 1.00 10.84 87 LEU B C 1
ATOM 716 O O . LEU A 1 91 ? 39.576 3.116 3.929 1.00 12.20 87 LEU B O 1
ATOM 721 N N . GLN A 1 92 ? 37.990 3.852 2.529 1.00 11.83 88 GLN B N 1
ATOM 722 C CA . GLN A 1 92 ? 38.484 3.142 1.365 1.00 13.03 88 GLN B CA 1
ATOM 723 C C . GLN A 1 92 ? 39.880 3.630 0.981 1.00 14.15 88 GLN B C 1
ATOM 724 O O . GLN A 1 92 ? 40.737 2.821 0.627 1.00 16.01 88 GLN B O 1
ATOM 730 N N . ASN A 1 93 ? 40.097 4.949 1.033 1.00 14.02 89 ASN B N 1
ATOM 731 C CA . ASN A 1 93 ? 41.400 5.494 0.703 1.00 14.91 89 ASN B CA 1
ATOM 732 C C . ASN A 1 93 ? 42.448 5.021 1.704 1.00 15.90 89 ASN B C 1
ATOM 733 O O . ASN A 1 93 ? 43.584 4.708 1.314 1.00 17.70 89 ASN B O 1
ATOM 738 N N . GLU A 1 94 ? 42.115 5.002 2.991 1.00 13.68 90 GLU B N 1
ATOM 739 C CA . GLU A 1 94 ? 43.037 4.472 3.977 1.00 16.15 90 GLU B CA 1
ATOM 740 C C . GLU A 1 94 ? 43.364 3.018 3.665 1.00 16.65 90 GLU B C 1
ATOM 741 O O . GLU A 1 94 ? 44.528 2.652 3.680 1.00 19.06 90 GLU B O 1
ATOM 747 N N . LEU A 1 95 ? 42.362 2.192 3.355 1.00 15.70 91 LEU B N 1
ATOM 748 C CA . LEU A 1 95 ? 42.637 0.779 3.123 1.00 19.82 91 LEU B CA 1
ATOM 749 C C . LEU A 1 95 ? 43.568 0.583 1.922 1.00 22.87 91 LEU B C 1
ATOM 750 O O . LEU A 1 95 ? 44.478 -0.250 1.960 1.00 28.78 91 LEU B O 1
ATOM 755 N N . GLN A 1 96 ? 43.341 1.337 0.843 1.00 19.70 92 GLN B N 1
ATOM 756 C CA . GLN A 1 96 ? 44.152 1.146 -0.351 1.00 25.43 92 GLN B CA 1
ATOM 757 C C . GLN A 1 96 ? 45.559 1.713 -0.190 1.00 24.86 92 GLN B C 1
ATOM 758 O O . GLN A 1 96 ? 46.477 1.253 -0.865 1.00 29.36 92 GLN B O 1
ATOM 764 N N . SER A 1 97 ? 45.736 2.698 0.692 1.00 20.59 93 SER B N 1
ATOM 765 C CA . SER A 1 97 ? 47.070 3.241 0.922 1.00 17.93 93 SER B CA 1
ATOM 766 C C . SER A 1 97 ? 47.875 2.339 1.850 1.00 21.34 93 SER B C 1
ATOM 767 O O . SER A 1 97 ? 49.019 2.010 1.550 1.00 27.80 93 SER B O 1
ATOM 770 N N . SER A 1 98 ? 47.300 1.972 2.998 1.00 19.71 94 SER B N 1
ATOM 771 C CA . SER A 1 98 ? 48.075 1.363 4.069 1.00 26.03 94 SER B CA 1
ATOM 772 C C . SER A 1 98 ? 47.678 -0.085 4.353 1.00 27.66 94 SER B C 1
ATOM 773 O O . SER A 1 98 ? 48.352 -0.740 5.142 1.00 33.73 94 SER B O 1
ATOM 776 N N . GLY A 1 99 ? 46.587 -0.579 3.746 1.00 28.80 95 GLY B N 1
ATOM 777 C CA . GLY A 1 99 ? 46.166 -1.957 3.943 1.00 27.83 95 GLY B CA 1
ATOM 778 C C . GLY A 1 99 ? 45.325 -2.118 5.206 1.00 29.56 95 GLY B C 1
ATOM 779 O O . GLY A 1 99 ? 44.911 -1.132 5.813 1.00 34.06 95 GLY B O 1
ATOM 780 N N . SER A 1 100 ? 45.070 -3.375 5.585 1.00 27.95 96 SER B N 1
ATOM 781 C CA . SER A 1 100 ? 44.134 -3.672 6.657 1.00 32.99 96 SER B CA 1
ATOM 782 C C . SER A 1 100 ? 44.688 -3.196 8.001 1.00 37.20 96 SER B C 1
ATOM 783 O O . SER A 1 100 ? 43.937 -2.709 8.849 1.00 34.74 96 SER B O 1
ATOM 786 N N . GLY A 1 101 ? 46.008 -3.329 8.188 1.00 33.89 97 GLY B N 1
ATOM 787 C CA . GLY A 1 101 ? 46.622 -2.997 9.462 1.00 34.99 97 GLY B CA 1
ATOM 788 C C . GLY A 1 101 ? 46.187 -3.983 10.543 1.00 41.70 97 GLY B C 1
ATOM 789 O O . GLY A 1 101 ? 45.821 -5.114 10.230 1.00 42.66 97 GLY B O 1
ATOM 790 N N . SER A 1 102 ? 46.191 -3.529 11.804 1.00 39.98 98 SER B N 1
ATOM 791 C CA . SER A 1 102 ? 46.126 -4.435 12.941 1.00 39.02 98 SER B CA 1
ATOM 792 C C . SER A 1 102 ? 44.736 -4.490 13.576 1.00 37.38 98 SER B C 1
ATOM 793 O O . SER A 1 102 ? 44.557 -5.215 14.556 1.00 44.70 98 SER B O 1
ATOM 796 N N . GLY A 1 103 ? 43.763 -3.736 13.037 1.00 35.41 99 GLY B N 1
ATOM 797 C CA . GLY A 1 103 ? 42.378 -3.887 13.462 1.00 30.02 99 GLY B CA 1
ATOM 798 C C . GLY A 1 103 ? 41.611 -2.570 13.594 1.00 25.03 99 GLY B C 1
ATOM 799 O O . GLY A 1 103 ? 40.383 -2.596 13.685 1.00 28.70 99 GLY B O 1
ATOM 800 N N . ASP A 1 104 ? 42.315 -1.427 13.659 1.00 23.08 130 ASP B N 1
ATOM 801 C CA . ASP A 1 104 ? 41.648 -0.150 13.883 1.00 22.53 130 ASP B CA 1
ATOM 802 C C . ASP A 1 104 ? 40.747 0.163 12.689 1.00 20.03 130 ASP B C 1
ATOM 803 O O . ASP A 1 104 ? 39.632 0.652 12.865 1.00 21.72 130 ASP B O 1
ATOM 808 N N . LEU A 1 105 ? 41.201 -0.157 11.471 1.00 20.38 131 LEU B N 1
ATOM 809 C CA . LEU A 1 105 ? 40.405 0.102 10.279 1.00 20.08 131 LEU B CA 1
ATOM 810 C C . LEU A 1 105 ? 39.181 -0.827 10.242 1.00 20.37 131 LEU B C 1
ATOM 811 O O . LEU A 1 105 ? 38.096 -0.395 9.860 1.00 19.08 131 LEU B O 1
ATOM 816 N N . LYS A 1 106 ? 39.291 -2.072 10.722 1.00 22.29 132 LYS B N 1
ATOM 817 C CA . LYS A 1 106 ? 38.146 -2.979 10.785 1.00 20.41 132 LYS B CA 1
ATOM 818 C C . LYS A 1 106 ? 37.086 -2.406 11.728 1.00 18.32 132 LYS B C 1
ATOM 819 O O . LYS A 1 106 ? 35.885 -2.460 11.479 1.00 18.50 132 LYS B O 1
ATOM 825 N N . LEU A 1 107 ? 37.540 -1.855 12.851 1.00 17.77 133 LEU B N 1
ATOM 826 C CA . LEU A 1 107 ? 36.630 -1.242 13.794 1.00 16.15 133 LEU B CA 1
ATOM 827 C C . LEU A 1 107 ? 35.989 -0.015 13.146 1.00 15.16 133 LEU B C 1
ATOM 828 O O . LEU A 1 107 ? 34.781 0.175 13.256 1.00 14.35 133 LEU B O 1
ATOM 833 N N . ALA A 1 108 ? 36.753 0.821 12.433 1.00 16.16 134 ALA B N 1
ATOM 834 C CA . ALA A 1 108 ? 36.195 2.007 11.801 1.00 12.83 134 ALA B CA 1
ATOM 835 C C . ALA A 1 108 ? 35.146 1.593 10.774 1.00 12.33 134 ALA B C 1
ATOM 836 O O . ALA A 1 108 ? 34.112 2.257 10.680 1.00 12.36 134 ALA B O 1
ATOM 838 N N . PHE A 1 109 ? 35.405 0.573 9.949 1.00 14.71 135 PHE B N 1
ATOM 839 C CA . PHE A 1 109 ? 34.384 0.109 9.009 1.00 12.80 135 PHE B CA 1
ATOM 840 C C . PHE A 1 109 ? 33.148 -0.457 9.721 1.00 12.26 135 PHE B C 1
ATOM 841 O O . PHE A 1 109 ? 32.037 -0.281 9.211 1.00 12.29 135 PHE B O 1
ATOM 849 N N . SER A 1 110 ? 33.310 -1.127 10.870 1.00 12.69 136 SER B N 1
ATOM 850 C CA . SER A 1 110 ? 32.193 -1.656 11.651 1.00 14.27 136 SER B CA 1
ATOM 851 C C . SER A 1 110 ? 31.306 -0.513 12.151 1.00 12.83 136 SER B C 1
ATOM 852 O O . SER A 1 110 ? 30.077 -0.567 12.088 1.00 12.24 136 SER B O 1
ATOM 855 N N . GLU A 1 111 ? 31.939 0.559 12.628 1.00 11.62 137 GLU B N 1
ATOM 856 C CA . GLU A 1 111 ? 31.202 1.700 13.136 1.00 11.29 137 GLU B CA 1
ATOM 857 C C . GLU A 1 111 ? 30.517 2.411 11.975 1.00 9.83 137 GLU B C 1
ATOM 858 O O . GLU A 1 111 ? 29.398 2.903 12.114 1.00 11.49 137 GLU B O 1
ATOM 864 N N . PHE A 1 112 ? 31.178 2.453 10.815 1.00 9.87 138 PHE B N 1
ATOM 865 C CA . PHE A 1 112 ? 30.589 3.078 9.648 1.00 9.53 138 PHE B CA 1
ATOM 866 C C . PHE A 1 112 ? 29.388 2.259 9.186 1.00 10.11 138 PHE B C 1
ATOM 867 O O . PHE A 1 112 ? 28.331 2.824 8.879 1.00 9.91 138 PHE B O 1
ATOM 875 N N . TYR A 1 113 ? 29.502 0.933 9.160 1.00 10.13 139 TYR B N 1
ATOM 876 C CA . TYR A 1 113 ? 28.390 0.079 8.762 1.00 9.34 139 TYR B CA 1
ATOM 877 C C . TYR A 1 113 ? 27.208 0.327 9.694 1.00 10.74 139 TYR B C 1
ATOM 878 O O . TYR A 1 113 ? 26.066 0.451 9.217 1.00 10.14 139 TYR B O 1
ATOM 887 N N . LEU A 1 114 ? 27.437 0.433 11.001 1.00 11.40 140 LEU B N 1
ATOM 888 C CA . LEU A 1 114 ? 26.383 0.749 11.954 1.00 10.11 140 LEU B CA 1
ATOM 889 C C . LEU A 1 114 ? 25.711 2.063 11.557 1.00 9.23 140 LEU B C 1
ATOM 890 O O . LEU A 1 114 ? 24.486 2.174 11.608 1.00 10.53 140 LEU B O 1
ATOM 895 N N . SER A 1 115 ? 26.485 3.085 11.179 1.00 9.92 141 SER B N 1
ATOM 896 C CA . SER A 1 115 ? 25.929 4.376 10.813 1.00 8.42 141 SER B CA 1
ATOM 897 C C . SER A 1 115 ? 24.977 4.234 9.618 1.00 9.28 141 SER B C 1
ATOM 898 O O . SER A 1 115 ? 23.992 4.980 9.526 1.00 9.48 141 SER B O 1
ATOM 901 N N . LEU A 1 116 ? 25.250 3.308 8.700 1.00 9.81 142 LEU B N 1
ATOM 902 C CA . LEU A 1 116 ? 24.411 3.110 7.527 1.00 8.39 142 LEU B CA 1
ATOM 903 C C . LEU A 1 116 ? 23.119 2.455 7.973 1.00 8.81 142 LEU B C 1
ATOM 904 O O . LEU A 1 116 ? 22.042 2.836 7.487 1.00 9.01 142 LEU B O 1
ATOM 909 N N . ILE A 1 117 ? 23.203 1.483 8.879 1.00 9.21 143 ILE B N 1
ATOM 910 C CA . ILE A 1 117 ? 22.009 0.795 9.341 1.00 7.79 143 ILE B CA 1
ATOM 911 C C . ILE A 1 117 ? 21.153 1.746 10.160 1.00 9.19 143 ILE B C 1
ATOM 912 O O . ILE A 1 117 ? 19.918 1.683 10.052 1.00 9.79 143 ILE B O 1
ATOM 917 N N . LEU A 1 118 ? 21.724 2.663 10.930 1.00 9.03 144 LEU B N 1
ATOM 918 C CA . LEU A 1 118 ? 20.947 3.667 11.629 1.00 9.15 144 LEU B CA 1
ATOM 919 C C . LEU A 1 118 ? 20.214 4.553 10.632 1.00 10.48 144 LEU B C 1
ATOM 920 O O . LEU A 1 118 ? 19.052 4.909 10.887 1.00 11.62 144 LEU B O 1
ATOM 925 N N . LEU A 1 119 ? 20.831 4.873 9.492 1.00 11.07 145 LEU B N 1
ATOM 926 C CA . LEU A 1 119 ? 20.225 5.776 8.533 1.00 9.46 145 LEU B CA 1
ATOM 927 C C . LEU A 1 119 ? 19.071 5.031 7.846 1.00 10.95 145 LEU B C 1
ATOM 928 O O . LEU A 1 119 ? 18.000 5.612 7.608 1.00 13.54 145 LEU B O 1
ATOM 933 N N . GLN A 1 120 ? 19.237 3.737 7.559 1.00 11.09 146 GLN B N 1
ATOM 934 C CA . GLN A 1 120 ? 18.202 2.932 6.925 1.00 11.47 146 GLN B CA 1
ATOM 935 C C . GLN A 1 120 ? 17.018 2.840 7.882 1.00 12.06 146 GLN B C 1
ATOM 936 O O . GLN A 1 120 ? 15.846 2.933 7.473 1.00 13.72 146 GLN B O 1
ATOM 942 N N . ASN A 1 121 ? 17.272 2.662 9.171 1.00 11.05 147 ASN B N 1
ATOM 943 C CA . ASN A 1 121 ? 16.218 2.637 10.170 1.00 10.34 147 ASN B CA 1
ATOM 944 C C . ASN A 1 121 ? 15.516 3.984 10.258 1.00 12.23 147 ASN B C 1
ATOM 945 O O . ASN A 1 121 ? 14.306 4.017 10.490 1.00 14.69 147 ASN B O 1
ATOM 950 N N . TYR A 1 122 ? 16.218 5.092 10.058 1.00 11.67 148 TYR B N 1
ATOM 951 C CA . TYR A 1 122 ? 15.611 6.415 10.013 1.00 11.58 148 TYR B CA 1
ATOM 952 C C . TYR A 1 122 ? 14.619 6.490 8.857 1.00 12.05 148 TYR B C 1
ATOM 953 O O . TYR A 1 122 ? 13.504 7.017 9.006 1.00 13.22 148 TYR B O 1
ATOM 962 N N . GLN A 1 123 ? 14.988 5.957 7.701 1.00 11.24 149 GLN B N 1
ATOM 963 C CA . GLN A 1 123 ? 14.085 5.902 6.565 1.00 10.26 149 GLN B CA 1
ATOM 964 C C . GLN A 1 123 ? 12.817 5.136 6.968 1.00 10.84 149 GLN B C 1
ATOM 965 O O . GLN A 1 123 ? 11.686 5.595 6.741 1.00 11.56 149 GLN B O 1
ATOM 971 N N . ASN A 1 124 ? 12.960 3.921 7.500 1.00 11.20 150 ASN B N 1
ATOM 972 C CA . ASN A 1 124 ? 11.821 3.049 7.744 1.00 8.59 150 ASN B CA 1
ATOM 973 C C . ASN A 1 124 ? 10.962 3.617 8.850 1.00 10.78 150 ASN B C 1
ATOM 974 O O . ASN A 1 124 ? 9.721 3.551 8.787 1.00 10.98 150 ASN B O 1
ATOM 979 N N . LEU A 1 125 ? 11.552 4.145 9.900 1.00 10.65 151 LEU B N 1
ATOM 980 C CA . LEU A 1 125 ? 10.789 4.611 11.038 1.00 9.79 151 LEU B CA 1
ATOM 981 C C . LEU A 1 125 ? 9.975 5.844 10.652 1.00 9.61 151 LEU B C 1
ATOM 982 O O . LEU A 1 125 ? 8.795 5.992 11.037 1.00 12.13 151 LEU B O 1
ATOM 987 N N . ASN A 1 126 ? 10.545 6.746 9.865 1.00 10.58 152 ASN B N 1
ATOM 988 C CA . ASN A 1 126 ? 9.815 7.924 9.420 1.00 8.55 152 ASN B CA 1
ATOM 989 C C . ASN A 1 126 ? 8.715 7.534 8.439 1.00 10.11 152 ASN B C 1
ATOM 990 O O . ASN A 1 126 ? 7.637 8.163 8.482 1.00 11.04 152 ASN B O 1
ATOM 995 N N . PHE A 1 127 ? 8.946 6.595 7.527 1.00 10.18 153 PHE B N 1
ATOM 996 C CA . PHE A 1 127 ? 7.865 6.130 6.663 1.00 9.09 153 PHE B CA 1
ATOM 997 C C . PHE A 1 127 ? 6.751 5.575 7.537 1.00 10.09 153 PHE B C 1
ATOM 998 O O . PHE A 1 127 ? 5.558 5.910 7.333 1.00 10.88 153 PHE B O 1
ATOM 1006 N N . THR A 1 128 ? 7.036 4.672 8.460 1.00 10.47 154 THR B N 1
ATOM 1007 C CA . THR A 1 128 ? 5.998 4.074 9.284 1.00 8.72 154 THR B CA 1
ATOM 1008 C C . THR A 1 128 ? 5.276 5.143 10.088 1.00 10.70 154 THR B C 1
ATOM 1009 O O . THR A 1 128 ? 4.050 5.053 10.253 1.00 11.83 154 THR B O 1
ATOM 1013 N N . GLY A 1 129 ? 5.970 6.142 10.610 1.00 9.58 155 GLY B N 1
ATOM 1014 C CA . GLY A 1 129 ? 5.344 7.213 11.352 1.00 9.90 155 GLY B CA 1
ATOM 1015 C C . GLY A 1 129 ? 4.384 7.992 10.465 1.00 11.01 155 GLY B C 1
ATOM 1016 O O . GLY A 1 129 ? 3.254 8.291 10.905 1.00 12.46 155 GLY B O 1
ATOM 1017 N N . PHE A 1 130 ? 4.784 8.330 9.241 1.00 11.03 156 PHE B N 1
ATOM 1018 C CA . PHE A 1 130 ? 3.862 9.017 8.345 1.00 9.81 156 PHE B CA 1
ATOM 1019 C C . PHE A 1 130 ? 2.672 8.104 8.064 1.00 11.69 156 PHE B C 1
ATOM 1020 O O . PHE A 1 130 ? 1.523 8.583 8.054 1.00 10.10 156 PHE B O 1
ATOM 1028 N N . ARG A 1 131 ? 2.894 6.825 7.771 1.00 10.95 157 ARG B N 1
ATOM 1029 C CA . ARG A 1 131 ? 1.800 5.937 7.409 1.00 8.67 157 ARG B CA 1
ATOM 1030 C C . ARG A 1 131 ? 0.814 5.897 8.555 1.00 11.07 157 ARG B C 1
ATOM 1031 O O . ARG A 1 131 ? -0.410 5.997 8.332 1.00 11.60 157 ARG B O 1
ATOM 1039 N N . LYS A 1 132 ? 1.266 5.728 9.780 1.00 11.49 158 LYS B N 1
ATOM 1040 C CA . LYS A 1 132 ? 0.396 5.555 10.927 1.00 10.86 158 LYS B CA 1
ATOM 1041 C C . LYS A 1 132 ? -0.308 6.858 11.275 1.00 11.57 158 LYS B C 1
ATOM 1042 O O . LYS A 1 132 ? -1.496 6.819 11.635 1.00 13.44 158 LYS B O 1
ATOM 1048 N N . ILE A 1 133 ? 0.328 8.013 11.135 1.00 11.40 159 ILE B N 1
ATOM 1049 C CA . ILE A 1 133 ? -0.346 9.245 11.468 1.00 10.10 159 ILE B CA 1
ATOM 1050 C C . ILE A 1 133 ? -1.388 9.550 10.399 1.00 11.22 159 ILE B C 1
ATOM 1051 O O . ILE A 1 133 ? -2.463 10.074 10.734 1.00 11.00 159 ILE B O 1
ATOM 1056 N N . LEU A 1 134 ? -1.135 9.221 9.135 1.00 11.59 160 LEU B N 1
ATOM 1057 C CA . LEU A 1 134 ? -2.110 9.525 8.093 1.00 9.56 160 LEU B CA 1
ATOM 1058 C C . LEU A 1 134 ? -3.272 8.544 8.192 1.00 12.24 160 LEU B C 1
ATOM 1059 O O . LEU A 1 134 ? -4.409 8.951 7.918 1.00 11.45 160 LEU B O 1
ATOM 1064 N N . LYS A 1 135 ? -3.057 7.320 8.660 1.00 11.69 161 LYS B N 1
ATOM 1065 C CA . LYS A 1 135 ? -4.123 6.357 8.951 1.00 10.24 161 LYS B CA 1
ATOM 1066 C C . LYS A 1 135 ? -4.977 6.868 10.105 1.00 12.22 161 LYS B C 1
ATOM 1067 O O . LYS A 1 135 ? -6.217 6.853 10.012 1.00 11.83 161 LYS B O 1
ATOM 1073 N N . LYS A 1 136 ? -4.380 7.401 11.166 1.00 11.91 162 LYS B N 1
ATOM 1074 C CA . LYS A 1 136 ? -5.094 7.933 12.313 1.00 11.70 162 LYS B CA 1
ATOM 1075 C C . LYS A 1 136 ? -5.911 9.155 11.901 1.00 11.85 162 LYS B C 1
ATOM 1076 O O . LYS A 1 136 ? -7.089 9.267 12.261 1.00 12.60 162 LYS B O 1
ATOM 1082 N N . HIS A 1 137 ? -5.337 10.026 11.085 1.00 10.85 163 HIS B N 1
ATOM 1083 C CA . HIS A 1 137 ? -6.012 11.185 10.520 1.00 9.50 163 HIS B CA 1
ATOM 1084 C C . HIS A 1 137 ? -7.267 10.720 9.792 1.00 10.97 163 HIS B C 1
ATOM 1085 O O . HIS A 1 137 ? -8.351 11.273 10.016 1.00 11.42 163 HIS B O 1
ATOM 1092 N N . ASP A 1 138 ? -7.145 9.720 8.925 1.00 11.31 164 ASP B N 1
ATOM 1093 C CA . ASP A 1 138 ? -8.249 9.279 8.094 1.00 10.38 164 ASP B CA 1
ATOM 1094 C C . ASP A 1 138 ? -9.328 8.650 8.958 1.00 12.19 164 ASP B C 1
ATOM 1095 O O . ASP A 1 138 ? -10.528 8.764 8.631 1.00 12.64 164 ASP B O 1
ATOM 1100 N N . LYS A 1 139 ? -8.968 8.001 10.054 1.00 11.57 165 LYS B N 1
ATOM 1101 C CA . LYS A 1 139 ? -9.945 7.397 10.943 1.00 11.46 165 LYS B CA 1
ATOM 1102 C C . LYS A 1 139 ? -10.751 8.470 11.667 1.00 12.01 165 LYS B C 1
ATOM 1103 O O . LYS A 1 139 ? -11.980 8.401 11.754 1.00 14.27 165 LYS B O 1
ATOM 1109 N N . ILE A 1 140 ? -10.049 9.462 12.194 1.00 12.28 166 ILE B N 1
ATOM 1110 C CA . ILE A 1 140 ? -10.660 10.486 13.018 1.00 12.46 166 ILE B CA 1
ATOM 1111 C C . ILE A 1 140 ? -11.533 11.389 12.155 1.00 12.98 166 ILE B C 1
ATOM 1112 O O . ILE A 1 140 ? -12.649 11.693 12.573 1.00 16.31 166 ILE B O 1
ATOM 1117 N N . LEU A 1 141 ? -11.060 11.778 10.966 1.00 12.29 167 LEU B N 1
ATOM 1118 C CA . LEU A 1 141 ? -11.791 12.708 10.108 1.00 11.72 167 LEU B CA 1
ATOM 1119 C C . LEU A 1 141 ? -12.668 11.980 9.075 1.00 12.19 167 LEU B C 1
ATOM 1120 O O . LEU A 1 141 ? -13.400 12.622 8.321 1.00 14.74 167 LEU B O 1
ATOM 1125 N N . GLU A 1 142 ? -12.650 10.638 9.069 1.00 11.58 168 GLU B N 1
ATOM 1126 C CA . GLU A 1 142 ? -13.498 9.829 8.189 1.00 11.26 168 GLU B CA 1
ATOM 1127 C C . GLU A 1 142 ? -13.349 10.262 6.733 1.00 11.19 168 GLU B C 1
ATOM 1128 O O . GLU A 1 142 ? -14.299 10.498 5.990 1.00 13.99 168 GLU B O 1
ATOM 1134 N N . THR A 1 143 ? -12.093 10.231 6.283 1.00 11.89 169 THR B N 1
ATOM 1135 C CA . THR A 1 143 ? -11.686 10.711 4.976 1.00 11.60 169 THR B CA 1
ATOM 1136 C C . THR A 1 143 ? -10.585 9.793 4.451 1.00 11.08 169 THR B C 1
ATOM 1137 O O . THR A 1 143 ? -10.021 9.051 5.255 1.00 11.48 169 THR B O 1
ATOM 1141 N N . SER A 1 144 ? -10.307 9.840 3.142 1.00 10.73 170 SER B N 1
ATOM 1142 C CA . SER A 1 144 ? -9.115 9.179 2.607 1.00 9.54 170 SER B CA 1
ATOM 1143 C C . SER A 1 144 ? -8.070 10.180 2.127 1.00 9.86 170 SER B C 1
ATOM 1144 O O . SER A 1 144 ? -7.141 9.786 1.434 1.00 10.57 170 SER B O 1
ATOM 1147 N N . ARG A 1 145 ? -8.199 11.447 2.509 1.00 9.96 171 ARG B N 1
ATOM 1148 C CA . ARG A 1 145 ? -7.274 12.478 2.081 1.00 10.40 171 ARG B CA 1
ATOM 1149 C C . ARG A 1 145 ? -5.856 12.142 2.565 1.00 10.17 171 ARG B C 1
ATOM 1150 O O . ARG A 1 145 ? -4.893 12.396 1.836 1.00 10.66 171 ARG B O 1
ATOM 1158 N N . GLY A 1 146 ? -5.707 11.575 3.769 1.00 11.18 172 GLY B N 1
ATOM 1159 C CA . GLY A 1 146 ? -4.360 11.288 4.280 1.00 9.63 172 GLY B CA 1
ATOM 1160 C C . GLY A 1 146 ? -3.709 10.150 3.512 1.00 9.91 172 GLY B C 1
ATOM 1161 O O . GLY A 1 146 ? -2.509 10.211 3.212 1.00 12.51 172 GLY B O 1
ATOM 1162 N N . ALA A 1 147 ? -4.448 9.087 3.223 1.00 9.56 173 ALA B N 1
ATOM 1163 C CA . ALA A 1 147 ? -3.925 7.989 2.422 1.00 10.21 173 ALA B CA 1
ATOM 1164 C C . ALA A 1 147 ? -3.473 8.495 1.058 1.00 9.93 173 ALA B C 1
ATOM 1165 O O . ALA A 1 147 ? -2.411 8.107 0.578 1.00 11.13 173 ALA B O 1
ATOM 1167 N N . ASP A 1 148 ? -4.270 9.333 0.402 1.00 9.60 174 ASP B N 1
ATOM 1168 C CA . ASP A 1 148 ? -3.877 9.866 -0.891 1.00 9.27 174 ASP B CA 1
ATOM 1169 C C . ASP A 1 148 ? -2.582 10.660 -0.770 1.00 9.30 174 ASP B C 1
ATOM 1170 O O . ASP A 1 148 ? -1.744 10.568 -1.663 1.00 10.80 174 ASP B O 1
ATOM 1175 N N . TRP A 1 149 ? -2.463 11.442 0.307 1.00 10.08 175 TRP B N 1
ATOM 1176 C CA . TRP A 1 149 ? -1.288 12.263 0.513 1.00 10.58 175 TRP B CA 1
ATOM 1177 C C . TRP A 1 149 ? -0.071 11.357 0.721 1.00 11.71 175 TRP B C 1
ATOM 1178 O O . TRP A 1 149 ? 1.023 11.658 0.218 1.00 11.67 175 TRP B O 1
ATOM 1189 N N . ARG A 1 150 ? -0.252 10.252 1.447 1.00 12.33 176 ARG B N 1
ATOM 1190 C CA . ARG A 1 150 ? 0.858 9.324 1.644 1.00 10.24 176 ARG B CA 1
ATOM 1191 C C . ARG A 1 150 ? 1.367 8.856 0.294 1.00 10.66 176 ARG B C 1
ATOM 1192 O O . ARG A 1 150 ? 2.587 8.807 0.059 1.00 12.84 176 ARG B O 1
ATOM 1200 N N . VAL A 1 151 ? 0.479 8.418 -0.581 1.00 10.76 177 VAL B N 1
ATOM 1201 C CA . VAL A 1 151 ? 0.847 7.870 -1.868 1.00 10.67 177 VAL B CA 1
ATOM 1202 C C . VAL A 1 151 ? 1.447 8.948 -2.770 1.00 9.15 177 VAL B C 1
ATOM 1203 O O . VAL A 1 151 ? 2.437 8.697 -3.458 1.00 11.21 177 VAL B O 1
ATOM 1207 N N . ALA A 1 152 ? 0.857 10.144 -2.789 1.00 10.42 178 ALA B N 1
ATOM 1208 C CA . ALA A 1 152 ? 1.250 11.157 -3.757 1.00 10.87 178 ALA B CA 1
ATOM 1209 C C . ALA A 1 152 ? 2.460 11.968 -3.312 1.00 11.63 178 ALA B C 1
ATOM 1210 O O . ALA A 1 152 ? 3.088 12.606 -4.168 1.00 13.15 178 ALA B O 1
ATOM 1212 N N . HIS A 1 153 ? 2.773 11.937 -2.005 1.00 10.05 179 HIS B N 1
ATOM 1213 C CA . HIS A 1 153 ? 3.840 12.765 -1.462 1.00 10.92 179 HIS B CA 1
ATOM 1214 C C . HIS A 1 153 ? 4.900 11.940 -0.738 1.00 11.68 179 HIS B C 1
ATOM 1215 O O . HIS A 1 153 ? 6.090 12.111 -1.011 1.00 14.04 179 HIS B O 1
ATOM 1222 N N . VAL A 1 154 ? 4.525 11.094 0.228 1.00 11.31 180 VAL B N 1
ATOM 1223 C CA . VAL A 1 154 ? 5.521 10.359 1.006 1.00 10.16 180 VAL B CA 1
ATOM 1224 C C . VAL A 1 154 ? 6.156 9.282 0.139 1.00 11.82 180 VAL B C 1
ATOM 1225 O O . VAL A 1 154 ? 7.392 9.143 0.157 1.00 12.91 180 VAL B O 1
ATOM 1229 N N . GLU A 1 155 ? 5.373 8.524 -0.625 1.00 11.45 181 GLU B N 1
ATOM 1230 C CA . GLU A 1 155 ? 5.869 7.365 -1.353 1.00 11.72 181 GLU B CA 1
ATOM 1231 C C . GLU A 1 155 ? 6.729 7.752 -2.566 1.00 11.93 181 GLU B C 1
ATOM 1232 O O . GLU A 1 155 ? 7.406 6.883 -3.127 1.00 15.96 181 GLU B O 1
ATOM 1238 N N . VAL A 1 156 ? 6.776 9.045 -2.924 1.00 12.85 182 VAL B N 1
ATOM 1239 C CA . VAL A 1 156 ? 7.661 9.534 -3.979 1.00 13.17 182 VAL B CA 1
ATOM 1240 C C . VAL A 1 156 ? 8.753 10.423 -3.383 1.00 12.21 182 VAL B C 1
ATOM 1241 O O . VAL A 1 156 ? 9.513 11.050 -4.124 1.00 16.23 182 VAL B O 1
ATOM 1245 N N . ALA A 1 157 ? 8.820 10.523 -2.050 1.00 11.96 183 ALA B N 1
ATOM 1246 C CA . ALA A 1 157 ? 9.770 11.431 -1.418 1.00 12.03 183 ALA B CA 1
ATOM 1247 C C . ALA A 1 157 ? 11.182 10.858 -1.514 1.00 10.52 183 ALA B C 1
ATOM 1248 O O . ALA A 1 157 ? 11.359 9.648 -1.367 1.00 11.04 183 ALA B O 1
ATOM 1250 N N . PRO A 1 158 ? 12.212 11.703 -1.749 1.00 11.01 184 PRO B N 1
ATOM 1251 C CA . PRO A 1 158 ? 13.572 11.208 -1.883 1.00 12.94 184 PRO B CA 1
ATOM 1252 C C . PRO A 1 158 ? 14.037 10.351 -0.707 1.00 10.13 184 PRO B C 1
ATOM 1253 O O . PRO A 1 158 ? 14.756 9.357 -0.919 1.00 12.77 184 PRO B O 1
ATOM 1257 N N . PHE A 1 159 ? 13.683 10.723 0.534 1.00 10.41 185 PHE B N 1
ATOM 1258 C CA . PHE A 1 159 ? 14.160 9.950 1.679 1.00 10.85 185 PHE B CA 1
ATOM 1259 C C . PHE A 1 159 ? 13.683 8.501 1.595 1.00 10.39 185 PHE B C 1
ATOM 1260 O O . PHE A 1 159 ? 14.326 7.606 2.116 1.00 13.04 185 PHE B O 1
ATOM 1268 N N . TYR A 1 160 ? 12.515 8.284 0.985 1.00 9.50 186 TYR B N 1
ATOM 1269 C CA . TYR A 1 160 ? 11.883 6.981 0.944 1.00 11.06 186 TYR B CA 1
ATOM 1270 C C . TYR A 1 160 ? 12.315 6.196 -0.292 1.00 11.48 186 TYR B C 1
ATOM 1271 O O . TYR A 1 160 ? 12.460 4.977 -0.222 1.00 13.05 186 TYR B O 1
ATOM 1280 N N . THR A 1 161 ? 12.439 6.862 -1.436 1.00 11.81 187 THR B N 1
ATOM 1281 C CA . THR A 1 161 ? 12.727 6.151 -2.669 1.00 11.81 187 THR B CA 1
ATOM 1282 C C . THR A 1 161 ? 14.232 5.848 -2.760 1.00 204.33 187 THR B C 1
ATOM 1283 O O . THR A 1 161 ? 14.638 4.868 -3.380 1.00 314.71 187 THR B O 1
ATOM 1287 N N . CYS A 1 162 ? 15.086 6.669 -2.134 1.00 14.58 188 CYS B N 1
ATOM 1288 C CA . CYS A 1 162 ? 16.518 6.559 -2.382 1.00 14.73 188 CYS B CA 1
ATOM 1289 C C . CYS A 1 162 ? 17.073 5.181 -2.035 1.00 11.36 188 CYS B C 1
ATOM 1290 O O . CYS A 1 162 ? 16.813 4.639 -0.962 1.00 14.03 188 CYS B O 1
ATOM 1293 N N . LYS A 1 163 ? 17.873 4.645 -2.984 1.00 10.97 189 LYS B N 1
ATOM 1294 C CA . LYS A 1 163 ? 18.537 3.366 -2.793 1.00 10.00 189 LYS B CA 1
ATOM 1295 C C . LYS A 1 163 ? 20.057 3.527 -2.800 1.00 11.27 189 LYS B C 1
ATOM 1296 O O . LYS A 1 163 ? 20.762 2.538 -2.910 1.00 11.23 189 LYS B O 1
ATOM 1302 N N . LYS A 1 164 ? 20.534 4.745 -2.558 1.00 13.12 190 LYS B N 1
ATOM 1303 C CA . LYS A 1 164 ? 21.975 4.954 -2.484 1.00 13.19 190 LYS B CA 1
ATOM 1304 C C . LYS A 1 164 ? 22.526 4.355 -1.202 1.00 12.96 190 LYS B C 1
ATOM 1305 O O . LYS A 1 164 ? 23.685 3.935 -1.210 1.00 13.83 190 LYS B O 1
ATOM 1311 N N . ILE A 1 165 ? 21.787 4.402 -0.087 1.00 12.16 191 ILE B N 1
ATOM 1312 C CA . ILE A 1 165 ? 22.271 3.769 1.135 1.00 12.79 191 ILE B CA 1
ATOM 1313 C C . ILE A 1 165 ? 22.380 2.261 0.889 1.00 11.38 191 ILE B C 1
ATOM 1314 O O . ILE A 1 165 ? 23.322 1.616 1.327 1.00 11.37 191 ILE B O 1
ATOM 1319 N N . ASN A 1 166 ? 21.397 1.683 0.200 1.00 11.68 192 ASN B N 1
ATOM 1320 C CA . ASN A 1 166 ? 21.450 0.278 -0.148 1.00 11.25 192 ASN B CA 1
ATOM 1321 C C . ASN A 1 166 ? 22.748 -0.020 -0.887 1.00 10.52 192 ASN B C 1
ATOM 1322 O O . ASN A 1 166 ? 23.396 -1.018 -0.615 1.00 12.06 192 ASN B O 1
ATOM 1327 N N . GLN A 1 167 ? 23.078 0.833 -1.856 1.00 11.21 193 GLN B N 1
ATOM 1328 C CA . GLN A 1 167 ? 24.292 0.653 -2.625 1.00 11.98 193 GLN B CA 1
ATOM 1329 C C . GLN A 1 167 ? 25.534 0.760 -1.732 1.00 10.80 193 GLN B C 1
ATOM 1330 O O . GLN A 1 167 ? 26.435 -0.063 -1.858 1.00 12.34 193 GLN B O 1
ATOM 1336 N N . LEU A 1 168 ? 25.569 1.717 -0.797 1.00 12.18 194 LEU B N 1
ATOM 1337 C CA . LEU A 1 168 ? 26.705 1.831 0.117 1.00 12.33 194 LEU B CA 1
ATOM 1338 C C . LEU A 1 168 ? 26.830 0.631 1.051 1.00 12.81 194 LEU B C 1
ATOM 1339 O O . LEU A 1 168 ? 27.934 0.213 1.394 1.00 12.87 194 LEU B O 1
ATOM 1344 N N . ILE A 1 169 ? 25.695 0.137 1.539 1.00 11.12 195 ILE B N 1
ATOM 1345 C CA . ILE A 1 169 ? 25.680 -1.048 2.369 1.00 11.05 195 ILE B CA 1
ATOM 1346 C C . ILE A 1 169 ? 26.305 -2.232 1.616 1.00 11.54 195 ILE B C 1
ATOM 1347 O O . ILE A 1 169 ? 27.170 -2.917 2.161 1.00 12.90 195 ILE B O 1
ATOM 1352 N N . SER A 1 170 ? 25.895 -2.456 0.359 1.00 11.31 196 SER B N 1
ATOM 1353 C CA . SER A 1 170 ? 26.437 -3.543 -0.452 1.00 12.21 196 SER B CA 1
ATOM 1354 C C . SER A 1 170 ? 27.937 -3.363 -0.654 1.00 13.17 196 SER B C 1
ATOM 1355 O O . SER A 1 170 ? 28.698 -4.326 -0.528 1.00 14.05 196 SER B O 1
ATOM 1358 N N . GLU A 1 171 ? 28.349 -2.134 -0.997 1.00 12.42 197 GLU B N 1
ATOM 1359 C CA . GLU A 1 171 ? 29.758 -1.840 -1.218 1.00 13.07 197 GLU B CA 1
ATOM 1360 C C . GLU A 1 171 ? 30.572 -2.054 0.056 1.00 14.18 197 GLU B C 1
ATOM 1361 O O . GLU A 1 171 ? 31.697 -2.543 -0.009 1.00 14.75 197 GLU B O 1
ATOM 1367 N N . THR A 1 172 ? 30.049 -1.624 1.206 1.00 12.53 198 THR B N 1
ATOM 1368 C CA . THR A 1 172 ? 30.751 -1.757 2.475 1.00 12.95 198 THR B CA 1
ATOM 1369 C C . THR A 1 172 ? 30.909 -3.232 2.829 1.00 15.08 198 THR B C 1
ATOM 1370 O O . THR A 1 172 ? 31.980 -3.650 3.271 1.00 16.77 198 THR B O 1
ATOM 1374 N N . GLU A 1 173 ? 29.860 -4.036 2.593 1.00 15.96 199 GLU B N 1
ATOM 1375 C CA . GLU A 1 173 ? 29.917 -5.469 2.853 1.00 15.82 199 GLU B CA 1
ATOM 1376 C C . GLU A 1 173 ? 31.006 -6.147 2.042 1.00 13.14 199 GLU B C 1
ATOM 1377 O O . GLU A 1 173 ? 31.621 -7.093 2.537 1.00 19.11 199 GLU B O 1
ATOM 1383 N N . ALA A 1 174 ? 31.247 -5.673 0.825 1.00 15.33 200 ALA B N 1
ATOM 1384 C CA . ALA A 1 174 ? 32.225 -6.299 -0.109 1.00 17.14 200 ALA B CA 1
ATOM 1385 C C . ALA A 1 174 ? 33.648 -5.860 0.238 1.00 16.88 200 ALA B C 1
ATOM 1386 O O . ALA A 1 174 ? 34.545 -6.323 -0.468 1.00 21.41 200 ALA B O 1
ATOM 1388 N N . VAL A 1 175 ? 33.785 -4.972 1.204 1.00 19.14 201 VAL B N 1
ATOM 1389 C CA . VAL A 1 175 ? 35.120 -4.647 1.777 1.00 33.65 201 VAL B CA 1
ATOM 1390 C C . VAL A 1 175 ? 35.225 -5.575 2.994 1.00 59.07 201 VAL B C 1
ATOM 1391 O O . VAL A 1 175 ? 35.956 -6.518 2.864 1.00 135.52 201 VAL B O 1
ATOM 1395 N N . VAL A 1 176 ? 34.443 -5.377 4.078 1.00 53.68 202 VAL B N 1
ATOM 1396 C CA . VAL A 1 176 ? 34.458 -6.184 5.346 1.00 36.53 202 VAL B CA 1
ATOM 1397 C C . VAL A 1 176 ? 34.167 -7.684 5.101 1.00 39.29 202 VAL B C 1
ATOM 1398 O O . VAL A 1 176 ? 33.700 -8.350 6.023 1.00 42.46 202 VAL B O 1
ATOM 1402 N N . THR A 1 177 ? 34.552 -8.215 3.933 1.00 43.80 203 THR B N 1
ATOM 1403 C CA . THR A 1 177 ? 34.222 -9.606 3.518 1.00 35.84 203 THR B CA 1
ATOM 1404 C C . THR A 1 177 ? 35.265 -10.623 3.992 1.00 45.00 203 THR B C 1
ATOM 1405 O O . THR A 1 177 ? 34.785 -11.703 4.369 1.00 45.16 203 THR B O 1
ATOM 1409 N N . MET B 1 5 ? 40.200 10.753 18.014 1.00 37.79 1 MET A N 1
ATOM 1410 C CA . MET B 1 5 ? 40.139 10.490 19.478 1.00 33.24 1 MET A CA 1
ATOM 1411 C C . MET B 1 5 ? 41.117 9.374 19.840 1.00 35.10 1 MET A C 1
ATOM 1412 O O . MET B 1 5 ? 41.293 8.424 19.073 1.00 35.14 1 MET A O 1
ATOM 1417 N N . LYS B 1 6 ? 41.717 9.494 21.032 1.00 34.36 2 LYS A N 1
ATOM 1418 C CA . LYS B 1 6 ? 42.444 8.409 21.683 1.00 30.80 2 LYS A CA 1
ATOM 1419 C C . LYS B 1 6 ? 41.428 7.337 22.078 1.00 27.12 2 LYS A C 1
ATOM 1420 O O . LYS B 1 6 ? 40.246 7.651 22.181 1.00 25.60 2 LYS A O 1
ATOM 1426 N N . PHE B 1 7 ? 41.868 6.098 22.361 1.00 23.94 3 PHE A N 1
ATOM 1427 C CA . PHE B 1 7 ? 40.899 5.009 22.393 1.00 22.30 3 PHE A CA 1
ATOM 1428 C C . PHE B 1 7 ? 39.961 5.105 23.598 1.00 21.77 3 PHE A C 1
ATOM 1429 O O . PHE B 1 7 ? 38.784 4.778 23.479 1.00 24.33 3 PHE A O 1
ATOM 1437 N N . ALA B 1 8 ? 40.452 5.539 24.763 1.00 24.63 4 ALA A N 1
ATOM 1438 C CA . ALA B 1 8 ? 39.584 5.604 25.931 1.00 23.29 4 ALA A CA 1
ATOM 1439 C C . ALA B 1 8 ? 38.360 6.472 25.631 1.00 22.68 4 ALA A C 1
ATOM 1440 O O . ALA B 1 8 ? 37.233 6.082 25.945 1.00 23.21 4 ALA A O 1
ATOM 1442 N N . GLU B 1 9 ? 38.587 7.626 24.980 1.00 26.50 5 GLU A N 1
ATOM 1443 C CA . GLU B 1 9 ? 37.513 8.536 24.614 1.00 24.60 5 GLU A CA 1
ATOM 1444 C C . GLU B 1 9 ? 36.696 7.959 23.457 1.00 22.13 5 GLU A C 1
ATOM 1445 O O . GLU B 1 9 ? 35.492 8.182 23.387 1.00 26.24 5 GLU A O 1
ATOM 1451 N N . HIS B 1 10 ? 37.361 7.270 22.519 1.00 21.34 6 HIS A N 1
ATOM 1452 C CA . HIS B 1 10 ? 36.672 6.615 21.413 1.00 18.69 6 HIS A CA 1
ATOM 1453 C C . HIS B 1 10 ? 35.657 5.594 21.927 1.00 20.70 6 HIS A C 1
ATOM 1454 O O . HIS B 1 10 ? 34.500 5.615 21.502 1.00 19.34 6 HIS A O 1
ATOM 1461 N N . LEU B 1 11 ? 36.112 4.695 22.808 1.00 18.93 7 LEU A N 1
ATOM 1462 C CA . LEU B 1 11 ? 35.270 3.663 23.397 1.00 18.26 7 LEU A CA 1
ATOM 1463 C C . LEU B 1 11 ? 34.088 4.307 24.119 1.00 21.94 7 LEU A C 1
ATOM 1464 O O . LEU B 1 11 ? 32.940 3.927 23.897 1.00 20.70 7 LEU A O 1
ATOM 1469 N N . SER B 1 12 ? 34.373 5.319 24.945 1.00 24.43 8 SER A N 1
ATOM 1470 C CA . SER B 1 12 ? 33.326 5.992 25.697 1.00 25.49 8 SER A CA 1
ATOM 1471 C C . SER B 1 12 ? 32.254 6.568 24.765 1.00 23.74 8 SER A C 1
ATOM 1472 O O . SER B 1 12 ? 31.064 6.495 25.072 1.00 26.21 8 SER A O 1
ATOM 1475 N N . ALA B 1 13 ? 32.673 7.142 23.627 1.00 23.27 9 ALA A N 1
ATOM 1476 C CA . ALA B 1 13 ? 31.749 7.800 22.715 1.00 24.38 9 ALA A CA 1
ATOM 1477 C C . ALA B 1 13 ? 30.936 6.793 21.888 1.00 22.42 9 ALA A C 1
ATOM 1478 O O . ALA B 1 13 ? 29.860 7.132 21.401 1.00 28.77 9 ALA A O 1
ATOM 1480 N N . HIS B 1 14 ? 31.431 5.556 21.726 1.00 19.10 10 HIS A N 1
ATOM 1481 C CA . HIS B 1 14 ? 30.830 4.598 20.799 1.00 20.06 10 HIS A CA 1
ATOM 1482 C C . HIS B 1 14 ? 30.105 3.454 21.519 1.00 21.54 10 HIS A C 1
ATOM 1483 O O . HIS B 1 14 ? 29.467 2.636 20.864 1.00 23.47 10 HIS A O 1
ATOM 1490 N N . ILE B 1 15 ? 30.204 3.396 22.853 1.00 20.95 11 ILE A N 1
ATOM 1491 C CA . ILE B 1 15 ? 29.471 2.437 23.666 1.00 20.93 11 ILE A CA 1
ATOM 1492 C C . ILE B 1 15 ? 27.967 2.644 23.493 1.00 19.61 11 ILE A C 1
ATOM 1493 O O . ILE B 1 15 ? 27.514 3.779 23.453 1.00 27.15 11 ILE A O 1
ATOM 1498 N N . THR B 1 16 ? 27.229 1.533 23.327 1.00 19.92 12 THR A N 1
ATOM 1499 C CA . THR B 1 16 ? 25.779 1.485 23.450 1.00 21.74 12 THR A CA 1
ATOM 1500 C C . THR B 1 16 ? 25.436 1.774 24.911 1.00 21.87 12 THR A C 1
ATOM 1501 O O . THR B 1 16 ? 25.776 0.966 25.771 1.00 21.50 12 THR A O 1
ATOM 1505 N N . PRO B 1 17 ? 24.824 2.934 25.261 1.00 22.16 13 PRO A N 1
ATOM 1506 C CA . PRO B 1 17 ? 24.664 3.321 26.668 1.00 23.65 13 PRO A CA 1
ATOM 1507 C C . PRO B 1 17 ? 24.015 2.289 27.594 1.00 24.27 13 PRO A C 1
ATOM 1508 O O . PRO B 1 17 ? 24.455 2.121 28.732 1.00 26.47 13 PRO A O 1
ATOM 1512 N N . GLU B 1 18 ? 23.000 1.574 27.087 1.00 23.95 14 GLU A N 1
ATOM 1513 C CA . GLU B 1 18 ? 22.232 0.615 27.870 1.00 27.20 14 GLU A CA 1
ATOM 1514 C C . GLU B 1 18 ? 23.097 -0.593 28.248 1.00 22.27 14 GLU A C 1
ATOM 1515 O O . GLU B 1 18 ? 22.704 -1.397 29.095 1.00 24.84 14 GLU A O 1
ATOM 1521 N N . TRP B 1 19 ? 24.266 -0.717 27.603 1.00 16.59 15 TRP A N 1
ATOM 1522 C CA . TRP B 1 19 ? 25.176 -1.837 27.801 1.00 15.93 15 TRP A CA 1
ATOM 1523 C C . TRP B 1 19 ? 26.501 -1.438 28.456 1.00 15.63 15 TRP A C 1
ATOM 1524 O O . TRP B 1 19 ? 27.426 -2.249 28.508 1.00 16.40 15 TRP A O 1
ATOM 1535 N N . ARG B 1 20 ? 26.588 -0.205 28.958 1.00 16.76 16 ARG A N 1
ATOM 1536 C CA . ARG B 1 20 ? 27.859 0.422 29.298 1.00 18.92 16 ARG A CA 1
ATOM 1537 C C . ARG B 1 20 ? 28.709 -0.452 30.226 1.00 19.58 16 ARG A C 1
ATOM 1538 O O . ARG B 1 20 ? 29.908 -0.611 29.985 1.00 18.81 16 ARG A O 1
ATOM 1546 N N . LYS B 1 21 ? 28.089 -1.037 31.263 1.00 20.32 17 LYS A N 1
ATOM 1547 C CA . LYS B 1 21 ? 28.829 -1.774 32.282 1.00 21.00 17 LYS A CA 1
ATOM 1548 C C . LYS B 1 21 ? 29.397 -3.077 31.717 1.00 17.36 17 LYS A C 1
ATOM 1549 O O . LYS B 1 21 ? 30.294 -3.661 32.329 1.00 17.34 17 LYS A O 1
ATOM 1555 N N . GLN B 1 22 ? 28.896 -3.522 30.554 1.00 15.43 18 GLN A N 1
ATOM 1556 C CA . GLN B 1 22 ? 29.277 -4.815 30.000 1.00 13.08 18 GLN A CA 1
ATOM 1557 C C . GLN B 1 22 ? 30.518 -4.725 29.115 1.00 12.65 18 GLN A C 1
ATOM 1558 O O . GLN B 1 22 ? 31.009 -5.750 28.647 1.00 12.86 18 GLN A O 1
ATOM 1564 N N . TYR B 1 23 ? 31.023 -3.512 28.872 1.00 13.27 19 TYR A N 1
ATOM 1565 C CA . TYR B 1 23 ? 32.233 -3.374 28.084 1.00 12.90 19 TYR A CA 1
ATOM 1566 C C . TYR B 1 23 ? 33.469 -3.471 28.973 1.00 13.94 19 TYR A C 1
ATOM 1567 O O . TYR B 1 23 ? 33.417 -3.245 30.178 1.00 15.12 19 TYR A O 1
ATOM 1576 N N . ILE B 1 24 ? 34.590 -3.792 28.330 1.00 12.98 20 ILE A N 1
ATOM 1577 C CA . ILE B 1 24 ? 35.889 -3.758 28.978 1.00 13.18 20 ILE A CA 1
ATOM 1578 C C . ILE B 1 24 ? 36.063 -2.414 29.681 1.00 14.31 20 ILE A C 1
ATOM 1579 O O . ILE B 1 24 ? 35.822 -1.358 29.095 1.00 16.02 20 ILE A O 1
ATOM 1584 N N . GLN B 1 25 ? 36.565 -2.480 30.919 1.00 15.39 21 GLN A N 1
ATOM 1585 C CA . GLN B 1 25 ? 36.807 -1.289 31.725 1.00 17.90 21 GLN A CA 1
ATOM 1586 C C . GLN B 1 25 ? 38.189 -0.727 31.377 1.00 15.93 21 GLN A C 1
ATOM 1587 O O . GLN B 1 25 ? 39.147 -0.794 32.155 1.00 18.74 21 GLN A O 1
ATOM 1593 N N . TYR B 1 26 ? 38.268 -0.136 30.185 1.00 16.90 22 TYR A N 1
ATOM 1594 C CA . TYR B 1 26 ? 39.530 0.257 29.576 1.00 17.04 22 TYR A CA 1
ATOM 1595 C C . TYR B 1 26 ? 40.204 1.349 30.402 1.00 18.04 22 TYR A C 1
ATOM 1596 O O . TYR B 1 26 ? 41.410 1.281 30.638 1.00 17.80 22 TYR A O 1
ATOM 1605 N N . GLU B 1 27 ? 39.425 2.360 30.811 1.00 19.01 23 GLU A N 1
ATOM 1606 C CA . GLU B 1 27 ? 39.986 3.446 31.600 1.00 19.47 23 GLU A CA 1
ATOM 1607 C C . GLU B 1 27 ? 40.558 2.901 32.910 1.00 19.28 23 GLU A C 1
ATOM 1608 O O . GLU B 1 27 ? 41.628 3.337 33.329 1.00 20.59 23 GLU A O 1
ATOM 1614 N N . ALA B 1 28 ? 39.855 1.963 33.562 1.00 17.69 24 ALA A N 1
ATOM 1615 C CA . ALA B 1 28 ? 40.339 1.408 34.822 1.00 20.83 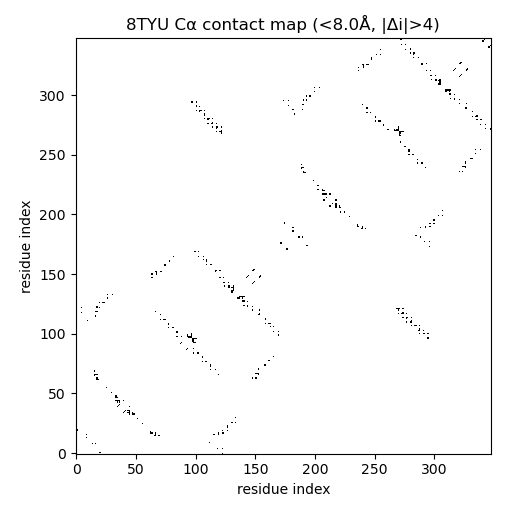24 ALA A CA 1
ATOM 1616 C C . ALA B 1 28 ? 41.629 0.625 34.597 1.00 18.32 24 ALA A C 1
ATOM 1617 O O . ALA B 1 28 ? 42.523 0.672 35.432 1.00 20.64 24 ALA A O 1
ATOM 1619 N N . PHE B 1 29 ? 41.729 -0.100 33.474 1.00 20.33 25 PHE A N 1
ATOM 1620 C CA . PHE B 1 29 ? 42.987 -0.757 33.143 1.00 19.86 25 PHE A CA 1
ATOM 1621 C C . PHE B 1 29 ? 44.102 0.264 32.930 1.00 18.50 25 PHE A C 1
ATOM 1622 O O . PHE B 1 29 ? 45.220 0.020 33.371 1.00 18.49 25 PHE A O 1
ATOM 1630 N N . LYS B 1 30 ? 43.818 1.363 32.214 1.00 19.08 26 LYS A N 1
ATOM 1631 C CA . LYS B 1 30 ? 44.835 2.385 31.993 1.00 18.01 26 LYS A CA 1
ATOM 1632 C C . LYS B 1 30 ? 45.322 2.931 33.333 1.00 18.01 26 LYS A C 1
ATOM 1633 O O . LYS B 1 30 ? 46.520 3.135 33.525 1.00 19.35 26 LYS A O 1
ATOM 1639 N N . ASP B 1 31 ? 44.390 3.178 34.259 1.00 16.64 27 ASP A N 1
ATOM 1640 C CA . ASP B 1 31 ? 44.743 3.736 35.557 1.00 18.10 27 ASP A CA 1
ATOM 1641 C C . ASP B 1 31 ? 45.593 2.743 36.356 1.00 20.02 27 ASP A C 1
ATOM 1642 O O . ASP B 1 31 ? 46.541 3.128 37.038 1.00 19.03 27 ASP A O 1
ATOM 1647 N N . MET B 1 32 ? 45.243 1.453 36.274 1.00 19.66 28 MET A N 1
ATOM 1648 C CA . MET B 1 32 ? 45.968 0.386 36.948 1.00 22.52 28 MET A CA 1
ATOM 1649 C C . MET B 1 32 ? 47.407 0.327 36.421 1.00 21.74 28 MET A C 1
ATOM 1650 O O . MET B 1 32 ? 48.352 0.176 37.198 1.00 24.96 28 MET A O 1
ATOM 1655 N N . LEU B 1 33 ? 47.585 0.510 35.101 1.00 21.27 29 LEU A N 1
ATOM 1656 C CA . LEU B 1 33 ? 48.904 0.459 34.483 1.00 20.87 29 LEU A CA 1
ATOM 1657 C C . LEU B 1 33 ? 49.730 1.669 34.911 1.00 20.29 29 LEU A C 1
ATOM 1658 O O . LEU B 1 33 ? 50.911 1.526 35.200 1.00 30.38 29 LEU A O 1
ATOM 1663 N N . TYR B 1 34 ? 49.106 2.849 34.956 1.00 19.31 30 TYR A N 1
ATOM 1664 C CA . TYR B 1 34 ? 49.760 4.035 35.479 1.00 19.18 30 TYR A CA 1
ATOM 1665 C C . TYR B 1 34 ? 50.223 3.790 36.909 1.00 19.48 30 TYR A C 1
ATOM 1666 O O . TYR B 1 34 ? 51.315 4.194 37.280 1.00 21.50 30 TYR A O 1
ATOM 1675 N N . SER B 1 35 ? 49.373 3.151 37.721 1.00 19.70 31 SER A N 1
ATOM 1676 C CA . SER B 1 35 ? 49.739 2.836 39.094 1.00 24.20 31 SER A CA 1
ATOM 1677 C C . SER B 1 35 ? 50.963 1.915 39.153 1.00 27.23 31 SER A C 1
ATOM 1678 O O . SER B 1 35 ? 51.818 2.091 40.021 1.00 28.42 31 SER A O 1
ATOM 1681 N N . ALA B 1 36 ? 51.065 0.937 38.240 1.00 24.77 32 ALA A N 1
ATOM 1682 C CA . ALA B 1 36 ? 52.214 0.040 38.218 1.00 30.03 32 ALA A CA 1
ATOM 1683 C C . ALA B 1 36 ? 53.499 0.851 38.065 1.00 35.63 32 ALA A C 1
ATOM 1684 O O . ALA B 1 36 ? 54.486 0.571 38.739 1.00 38.32 32 ALA A O 1
ATOM 1686 N N . GLN B 1 37 ? 53.473 1.846 37.168 1.00 26.76 33 GLN A N 1
ATOM 1687 C CA . GLN B 1 37 ? 54.598 2.742 36.960 1.00 27.31 33 GLN A CA 1
ATOM 1688 C C . GLN B 1 37 ? 54.785 3.643 38.179 1.00 24.80 33 GLN A C 1
ATOM 1689 O O . GLN B 1 37 ? 55.893 3.762 38.685 1.00 28.00 33 GLN A O 1
ATOM 1695 N N . ASP B 1 38 ? 53.697 4.245 38.671 1.00 23.40 34 ASP A N 1
ATOM 1696 C CA . ASP B 1 38 ? 53.769 5.282 39.696 1.00 23.38 34 ASP A CA 1
ATOM 1697 C C . ASP B 1 38 ? 54.288 4.780 41.033 1.00 24.91 34 ASP A C 1
ATOM 1698 O O . ASP B 1 38 ? 54.858 5.565 41.785 1.00 25.64 34 ASP A O 1
ATOM 1703 N N . GLN B 1 39 ? 54.034 3.508 41.338 1.00 24.96 35 GLN A N 1
ATOM 1704 C CA . GLN B 1 39 ? 54.386 2.940 42.631 1.00 25.44 35 GLN A CA 1
ATOM 1705 C C . GLN B 1 39 ? 55.690 2.151 42.544 1.00 25.18 35 GLN A C 1
ATOM 1706 O O . GLN B 1 39 ? 56.185 1.677 43.567 1.00 30.24 35 GLN A O 1
ATOM 1712 N N . ALA B 1 40 ? 56.220 1.969 41.329 1.00 25.85 36 ALA A N 1
ATOM 1713 C CA . ALA B 1 40 ? 57.324 1.041 41.134 1.00 28.50 36 ALA A CA 1
ATOM 1714 C C . ALA B 1 40 ? 58.538 1.522 41.918 1.00 32.76 36 ALA A C 1
ATOM 1715 O O . ALA B 1 40 ? 58.999 2.639 41.711 1.00 30.68 36 ALA A O 1
ATOM 1717 N N . PRO B 1 41 ? 59.118 0.697 42.818 1.00 37.72 37 PRO A N 1
ATOM 1718 C CA . PRO B 1 41 ? 60.346 1.100 43.489 1.00 35.32 37 PRO A CA 1
ATOM 1719 C C . PRO B 1 41 ? 61.532 1.075 42.518 1.00 33.82 37 PRO A C 1
ATOM 1720 O O . PRO B 1 41 ? 61.594 0.226 41.629 1.00 44.22 37 PRO A O 1
ATOM 1724 N N . SER B 1 42 ? 62.449 2.043 42.692 1.00 32.52 38 SER A N 1
ATOM 1725 C CA . SER B 1 42 ? 63.636 2.219 41.860 1.00 32.81 38 SER A CA 1
ATOM 1726 C C . SER B 1 42 ? 64.728 1.236 42.282 1.00 34.90 38 SER A C 1
ATOM 1727 O O . SER B 1 42 ? 65.000 1.096 43.471 1.00 40.65 38 SER A O 1
ATOM 1730 N N . VAL B 1 43 ? 65.370 0.580 41.305 1.00 37.26 39 VAL A N 1
ATOM 1731 C CA . VAL B 1 43 ? 66.430 -0.379 41.589 1.00 42.71 39 VAL A CA 1
ATOM 1732 C C . VAL B 1 43 ? 67.703 0.338 42.055 1.00 46.06 39 VAL A C 1
ATOM 1733 O O . VAL B 1 43 ? 68.602 -0.311 42.594 1.00 49.08 39 VAL A O 1
ATOM 1737 N N . GLU B 1 44 ? 67.797 1.662 41.835 1.00 47.28 40 GLU A N 1
ATOM 1738 C CA . GLU B 1 44 ? 68.914 2.452 42.345 1.00 45.58 40 GLU A CA 1
ATOM 1739 C C . GLU B 1 44 ? 68.954 2.381 43.868 1.00 44.39 40 GLU A C 1
ATOM 1740 O O . GLU B 1 44 ? 70.022 2.412 44.466 1.00 44.03 40 GLU A O 1
ATOM 1746 N N . VAL B 1 45 ? 67.772 2.317 44.490 1.00 38.19 41 VAL A N 1
ATOM 1747 C CA . VAL B 1 45 ? 67.647 2.488 45.927 1.00 36.07 41 VAL A CA 1
ATOM 1748 C C . VAL B 1 45 ? 66.891 1.317 46.559 1.00 35.37 41 VAL A C 1
ATOM 1749 O O . VAL B 1 45 ? 66.620 1.354 47.757 1.00 45.25 41 VAL A O 1
ATOM 1753 N N . THR B 1 46 ? 66.582 0.280 45.764 1.00 45.98 42 THR A N 1
ATOM 1754 C CA . THR B 1 46 ? 65.815 -0.868 46.224 1.00 42.13 42 THR A CA 1
ATOM 1755 C C . THR B 1 46 ? 66.523 -2.156 45.813 1.00 44.84 42 THR A C 1
ATOM 1756 O O . THR B 1 46 ? 67.120 -2.227 44.738 1.00 51.08 42 THR A O 1
ATOM 1760 N N . ASP B 1 47 ? 66.426 -3.175 46.675 1.00 39.50 43 ASP A N 1
ATOM 1761 C CA . ASP B 1 47 ? 66.970 -4.489 46.378 1.00 43.33 43 ASP A CA 1
ATOM 1762 C C . ASP B 1 47 ? 66.159 -5.104 45.237 1.00 44.47 43 ASP A C 1
ATOM 1763 O O . ASP B 1 47 ? 64.953 -4.871 45.121 1.00 55.30 43 ASP A O 1
ATOM 1768 N N . GLU B 1 48 ? 66.850 -5.880 44.396 1.00 45.70 44 GLU A N 1
ATOM 1769 C CA . GLU B 1 48 ? 66.275 -6.460 43.192 1.00 48.48 44 GLU A CA 1
ATOM 1770 C C . GLU B 1 48 ? 65.094 -7.363 43.532 1.00 48.21 44 GLU A C 1
ATOM 1771 O O . GLU B 1 48 ? 64.141 -7.391 42.768 1.00 48.78 44 GLU A O 1
ATOM 1777 N N . ASP B 1 49 ? 65.143 -8.082 44.663 1.00 42.58 45 ASP A N 1
ATOM 1778 C CA . ASP B 1 49 ? 64.078 -9.017 44.999 1.00 43.00 45 ASP A CA 1
ATOM 1779 C C . ASP B 1 49 ? 62.782 -8.265 45.296 1.00 36.77 45 ASP A C 1
ATOM 1780 O O . ASP B 1 49 ? 61.716 -8.724 44.900 1.00 35.48 45 ASP A O 1
ATOM 1785 N N . THR B 1 50 ? 62.884 -7.130 46.002 1.00 35.22 46 THR A N 1
ATOM 1786 C CA . THR B 1 50 ? 61.729 -6.318 46.359 1.00 31.97 46 THR A CA 1
ATOM 1787 C C . THR B 1 50 ? 61.067 -5.827 45.070 1.00 29.03 46 THR A C 1
ATOM 1788 O O . THR B 1 50 ? 59.845 -5.907 44.922 1.00 25.12 46 THR A O 1
ATOM 1792 N N . VAL B 1 51 ? 61.891 -5.388 44.108 1.00 27.61 47 VAL A N 1
ATOM 1793 C CA . VAL B 1 51 ? 61.397 -4.890 42.831 1.00 30.52 47 VAL A CA 1
ATOM 1794 C C . VAL B 1 51 ? 60.724 -6.020 42.043 1.00 30.35 47 VAL A C 1
ATOM 1795 O O . VAL B 1 51 ? 59.637 -5.827 41.492 1.00 26.80 47 VAL A O 1
ATOM 1799 N N . LYS B 1 52 ? 61.353 -7.198 41.987 1.00 28.90 48 LYS A N 1
ATOM 1800 C CA . LYS B 1 52 ? 60.802 -8.330 41.245 1.00 31.52 48 LYS A CA 1
ATOM 1801 C C . LYS B 1 52 ? 59.477 -8.786 41.856 1.00 30.85 48 LYS A C 1
ATOM 1802 O O . LYS B 1 52 ? 58.523 -9.053 41.127 1.00 27.25 48 LYS A O 1
ATOM 1808 N N . ARG B 1 53 ? 59.418 -8.866 43.189 1.00 27.06 49 ARG A N 1
ATOM 1809 C CA . ARG B 1 53 ? 58.195 -9.217 43.893 1.00 26.96 49 ARG A CA 1
ATOM 1810 C C . ARG B 1 53 ? 57.091 -8.213 43.556 1.00 25.77 49 A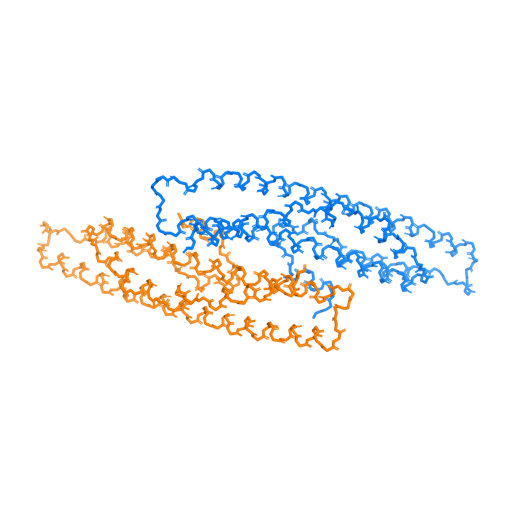RG A C 1
ATOM 1811 O O . ARG B 1 53 ? 55.935 -8.603 43.384 1.00 23.90 49 ARG A O 1
ATOM 1819 N N . TYR B 1 54 ? 57.462 -6.930 43.454 1.00 22.82 50 TYR A N 1
ATOM 1820 C CA . TYR B 1 54 ? 56.513 -5.864 43.175 1.00 22.64 50 TYR A CA 1
ATOM 1821 C C . TYR B 1 54 ? 55.812 -6.107 41.836 1.00 21.15 50 TYR A C 1
ATOM 1822 O O . TYR B 1 54 ? 54.578 -6.086 41.761 1.00 21.43 50 TYR A O 1
ATOM 1831 N N . PHE B 1 55 ? 56.596 -6.328 40.773 1.00 20.38 51 PHE A N 1
ATOM 1832 C CA . PHE B 1 55 ? 56.025 -6.516 39.443 1.00 21.99 51 PHE A CA 1
ATOM 1833 C C . PHE B 1 55 ? 55.293 -7.857 39.335 1.00 20.58 51 PHE A C 1
ATOM 1834 O O . PHE B 1 55 ? 54.273 -7.954 38.645 1.00 20.47 51 PHE A O 1
ATOM 1842 N N . ALA B 1 56 ? 55.778 -8.890 40.035 1.00 21.64 52 ALA A N 1
ATOM 1843 C CA . ALA B 1 56 ? 55.114 -10.186 40.002 1.00 22.30 52 ALA A CA 1
ATOM 1844 C C . ALA B 1 56 ? 53.713 -10.069 40.602 1.00 21.20 52 ALA A C 1
ATOM 1845 O O . ALA B 1 56 ? 52.763 -10.626 40.050 1.00 21.59 52 ALA A O 1
ATOM 1847 N N . LYS B 1 57 ? 53.602 -9.353 41.731 1.00 21.04 53 LYS A N 1
ATOM 1848 C CA . LYS B 1 57 ? 52.331 -9.139 42.405 1.00 21.36 53 LYS A CA 1
ATOM 1849 C C . LYS B 1 57 ? 51.409 -8.350 41.476 1.00 21.86 53 LYS A C 1
ATOM 1850 O O . LYS B 1 57 ? 50.225 -8.674 41.348 1.00 23.05 53 LYS A O 1
ATOM 1856 N N . PHE B 1 58 ? 51.949 -7.333 40.795 1.00 19.24 54 PHE A N 1
ATOM 1857 C CA . PHE B 1 58 ? 51.108 -6.533 39.914 1.00 20.54 54 PHE A CA 1
ATOM 1858 C C . PHE B 1 58 ? 50.569 -7.404 38.779 1.00 17.83 54 PHE A C 1
ATOM 1859 O O . PHE B 1 58 ? 49.393 -7.321 38.429 1.00 19.18 54 PHE A O 1
ATOM 1867 N N . GLU B 1 59 ? 51.447 -8.207 38.166 1.00 18.02 55 GLU A N 1
ATOM 1868 C CA . GLU B 1 59 ? 51.068 -8.986 36.994 1.00 18.18 55 GLU A CA 1
ATOM 1869 C C . GLU B 1 59 ? 49.938 -9.954 37.345 1.00 17.85 55 GLU A C 1
ATOM 1870 O O . GLU B 1 59 ? 49.002 -10.156 36.555 1.00 18.36 55 GLU A O 1
ATOM 1876 N N . GLU B 1 60 ? 50.026 -10.574 38.528 1.00 18.85 56 GLU A N 1
ATOM 1877 C CA . GLU B 1 60 ? 48.989 -11.513 38.925 1.00 19.34 56 GLU A CA 1
ATOM 1878 C C . GLU B 1 60 ? 47.655 -10.766 39.044 1.00 19.64 56 GLU A C 1
ATOM 1879 O O . GLU B 1 60 ? 46.638 -11.253 38.550 1.00 20.61 56 GLU A O 1
ATOM 1885 N N . LYS B 1 61 ? 47.654 -9.568 39.646 1.00 19.63 57 LYS A N 1
ATOM 1886 C CA . LYS B 1 61 ? 46.429 -8.781 39.754 1.00 19.89 57 LYS A CA 1
ATOM 1887 C C . LYS B 1 61 ? 45.908 -8.368 38.375 1.00 17.95 57 LYS A C 1
ATOM 1888 O O . LYS B 1 61 ? 44.704 -8.417 38.119 1.00 18.58 57 LYS A O 1
ATOM 1894 N N . PHE B 1 62 ? 46.819 -7.922 37.503 1.00 18.16 58 PHE A N 1
ATOM 1895 C CA . PHE B 1 62 ? 46.432 -7.406 36.200 1.00 16.17 58 PHE A CA 1
ATOM 1896 C C . PHE B 1 62 ? 45.739 -8.503 35.394 1.00 15.02 58 PHE A C 1
ATOM 1897 O O . PHE B 1 62 ? 44.682 -8.267 34.811 1.00 14.81 58 PHE A O 1
ATOM 1905 N N . PHE B 1 63 ? 46.331 -9.700 35.361 1.00 15.16 59 PHE A N 1
ATOM 1906 C CA . PHE B 1 63 ? 45.759 -10.764 34.545 1.00 14.99 59 PHE A CA 1
ATOM 1907 C C . PHE B 1 63 ? 44.503 -11.372 35.183 1.00 14.60 59 PHE A C 1
ATOM 1908 O O . PHE B 1 63 ? 43.623 -11.838 34.463 1.00 15.07 59 PHE A O 1
ATOM 1916 N N . GLN B 1 64 ? 44.391 -11.358 36.517 1.00 16.53 60 GLN A N 1
ATOM 1917 C CA . GLN B 1 64 ? 43.154 -11.771 37.163 1.00 18.66 60 GLN A CA 1
ATOM 1918 C C . GLN B 1 64 ? 42.022 -10.841 36.729 1.00 17.84 60 GLN A C 1
ATOM 1919 O O . GLN B 1 64 ? 40.904 -11.293 36.473 1.00 16.63 60 GLN A O 1
ATOM 1925 N N . THR B 1 65 ? 42.324 -9.538 36.652 1.00 16.23 61 THR A N 1
ATOM 1926 C CA . THR B 1 65 ? 41.354 -8.540 36.235 1.00 17.05 61 THR A CA 1
ATOM 1927 C C . THR B 1 65 ? 40.979 -8.764 34.767 1.00 16.38 61 THR A C 1
ATOM 1928 O O . THR B 1 65 ? 39.810 -8.645 34.401 1.00 16.73 61 THR A O 1
ATOM 1932 N N . CYS B 1 66 ? 41.982 -9.064 33.926 1.00 14.83 62 CYS A N 1
ATOM 1933 C CA . CYS B 1 66 ? 41.729 -9.398 32.531 1.00 14.38 62 CYS A CA 1
ATOM 1934 C C . CYS B 1 66 ? 40.762 -10.579 32.429 1.00 13.80 62 CYS A C 1
ATOM 1935 O O . CYS B 1 66 ? 39.822 -10.553 31.637 1.00 12.90 62 CYS A O 1
ATOM 1938 N N . GLU B 1 67 ? 40.985 -11.612 33.243 1.00 14.23 63 GLU A N 1
ATOM 1939 C CA . GLU B 1 67 ? 40.120 -12.781 33.206 1.00 13.45 63 GLU A CA 1
ATOM 1940 C C . GLU B 1 67 ? 38.689 -12.447 33.617 1.00 13.89 63 GLU A C 1
ATOM 1941 O O . GLU B 1 67 ? 37.757 -12.989 33.032 1.00 15.23 63 GLU A O 1
ATOM 1947 N N . LYS B 1 68 ? 38.526 -11.608 34.646 1.00 14.57 64 LYS A N 1
ATOM 1948 C CA . LYS B 1 68 ? 37.194 -11.264 35.124 1.00 16.50 64 LYS A CA 1
ATOM 1949 C C . LYS B 1 68 ? 36.447 -10.472 34.047 1.00 15.60 64 LYS A C 1
ATOM 1950 O O . LYS B 1 68 ? 35.257 -10.681 33.814 1.00 17.62 64 LYS A O 1
ATOM 1956 N N . GLU B 1 69 ? 37.158 -9.576 33.365 1.00 13.32 65 GLU A N 1
ATOM 1957 C CA . GLU B 1 69 ? 36.569 -8.778 32.300 1.00 14.77 65 GLU A CA 1
ATOM 1958 C C . GLU B 1 69 ? 36.183 -9.671 31.120 1.00 13.69 65 GLU A C 1
ATOM 1959 O O . GLU B 1 69 ? 35.110 -9.504 30.551 1.00 13.34 65 GLU A O 1
ATOM 1965 N N . LEU B 1 70 ? 37.063 -10.606 30.744 1.00 12.16 66 LEU A N 1
ATOM 1966 C CA . LEU B 1 70 ? 36.768 -11.503 29.632 1.00 11.81 66 LEU A CA 1
ATOM 1967 C C . LEU B 1 70 ? 35.544 -12.373 29.943 1.00 12.38 66 LEU A C 1
ATOM 1968 O O . LEU B 1 70 ? 34.661 -12.528 29.084 1.00 14.41 66 LEU A O 1
ATOM 1973 N N . ALA B 1 71 ? 35.431 -12.885 31.179 1.00 13.09 67 ALA A N 1
ATOM 1974 C CA . ALA B 1 71 ? 34.261 -13.677 31.546 1.00 16.59 67 ALA A CA 1
ATOM 1975 C C . ALA B 1 71 ? 32.977 -12.851 31.418 1.00 14.71 67 ALA A C 1
ATOM 1976 O O . ALA B 1 71 ? 31.965 -13.332 30.910 1.00 15.68 67 ALA A O 1
ATOM 1978 N N . LYS B 1 72 ? 33.025 -11.599 31.880 1.00 14.02 68 LYS A N 1
ATOM 1979 C CA . LYS B 1 72 ? 31.885 -10.699 31.802 1.00 14.26 68 LYS A CA 1
ATOM 1980 C C . LYS B 1 72 ? 31.415 -10.536 30.351 1.00 13.75 68 LYS A C 1
ATOM 1981 O O . LYS B 1 72 ? 30.222 -10.612 30.037 1.00 14.71 68 LYS A O 1
ATOM 1987 N N . ILE B 1 73 ? 32.369 -10.260 29.457 1.00 11.64 69 ILE A N 1
ATOM 1988 C CA . ILE B 1 73 ? 32.076 -10.023 28.052 1.00 10.40 69 ILE A CA 1
ATOM 1989 C C . ILE B 1 73 ? 31.537 -11.289 27.376 1.00 10.69 69 ILE A C 1
ATOM 1990 O O . ILE B 1 73 ? 30.578 -11.220 26.609 1.00 11.51 69 ILE A O 1
ATOM 1995 N N . ASN B 1 74 ? 32.162 -12.442 27.623 1.00 11.28 70 ASN A N 1
ATOM 1996 C CA . ASN B 1 74 ? 31.674 -13.702 27.084 1.00 12.40 70 ASN A CA 1
ATOM 1997 C C . ASN B 1 74 ? 30.232 -13.940 27.531 1.00 13.13 70 ASN A C 1
ATOM 1998 O O . ASN B 1 74 ? 29.396 -14.375 26.733 1.00 13.19 70 ASN A O 1
ATOM 2003 N N . THR B 1 75 ? 29.954 -13.705 28.820 1.00 13.58 71 THR A N 1
ATOM 2004 C CA . THR B 1 75 ? 28.630 -13.973 29.357 1.00 13.94 71 THR A CA 1
ATOM 2005 C C . THR B 1 75 ? 27.595 -13.074 28.671 1.00 12.77 71 THR A C 1
ATOM 2006 O O . THR B 1 75 ? 26.515 -13.525 28.259 1.00 15.74 71 THR A O 1
ATOM 2010 N N . PHE B 1 76 ? 27.902 -11.777 28.567 1.00 12.83 72 PHE A N 1
ATOM 2011 C CA . PHE B 1 76 ? 26.941 -10.849 27.981 1.00 11.55 72 PHE A CA 1
ATOM 2012 C C . PHE B 1 76 ? 26.701 -11.178 26.507 1.00 11.10 72 PHE A C 1
ATOM 2013 O O . PHE B 1 76 ? 25.575 -11.209 26.021 1.00 12.62 72 PHE A O 1
ATOM 2021 N N . TYR B 1 77 ? 27.774 -11.453 25.776 1.00 12.25 73 TYR A N 1
ATOM 2022 C CA . TYR B 1 77 ? 27.635 -11.780 24.370 1.00 11.40 73 TYR A CA 1
ATOM 2023 C C . TYR B 1 77 ? 26.711 -12.987 24.180 1.00 12.18 73 TYR A C 1
ATOM 2024 O O . TYR B 1 77 ? 25.835 -12.992 23.310 1.00 11.67 73 TYR A O 1
ATOM 2033 N N . SER B 1 78 ? 26.926 -14.019 25.001 1.00 12.71 74 SER A N 1
ATOM 2034 C CA . SER B 1 78 ? 26.174 -15.260 24.899 1.00 14.24 74 SER A CA 1
ATOM 2035 C C . SER B 1 78 ? 24.690 -15.004 25.173 1.00 13.96 74 SER A C 1
ATOM 2036 O O . SER B 1 78 ? 23.818 -15.546 24.480 1.00 14.97 74 SER A O 1
ATOM 2039 N N . GLU B 1 79 ? 24.404 -14.174 26.183 1.00 13.41 75 GLU A N 1
ATOM 2040 C CA . GLU B 1 79 ? 23.030 -13.804 26.526 1.00 14.59 75 GLU A CA 1
ATOM 2041 C C . GLU B 1 79 ? 22.355 -13.046 25.381 1.00 13.53 75 GLU A C 1
ATOM 2042 O O . GLU B 1 79 ? 21.204 -13.329 25.043 1.00 14.50 75 GLU A O 1
ATOM 2048 N N . LYS B 1 80 ? 23.071 -12.090 24.785 1.00 11.91 76 LYS A N 1
ATOM 2049 C CA . LYS B 1 80 ? 22.511 -11.303 23.693 1.00 10.80 76 LYS A CA 1
ATOM 2050 C C . LYS B 1 80 ? 22.341 -12.151 22.431 1.00 9.59 76 LYS A C 1
ATOM 2051 O O . LYS B 1 80 ? 21.407 -11.926 21.668 1.00 10.59 76 LYS A O 1
ATOM 2057 N N . LEU B 1 81 ? 23.245 -13.111 22.189 1.00 11.18 77 LEU A N 1
ATOM 2058 C CA . LEU B 1 81 ? 23.071 -14.020 21.066 1.00 11.78 77 LEU A CA 1
ATOM 2059 C C . LEU B 1 81 ? 21.801 -14.858 21.242 1.00 12.64 77 LEU A C 1
ATOM 2060 O O . LEU B 1 81 ? 21.045 -15.026 20.292 1.00 13.00 77 LEU A O 1
ATOM 2065 N N . ALA B 1 82 ? 21.577 -15.415 22.439 1.00 13.64 78 ALA A N 1
ATOM 2066 C CA . ALA B 1 82 ? 20.414 -16.259 22.654 1.00 13.79 78 ALA A CA 1
ATOM 2067 C C . ALA B 1 82 ? 19.144 -15.429 22.432 1.00 13.04 78 ALA A C 1
ATOM 2068 O O . ALA B 1 82 ? 18.174 -15.881 21.831 1.00 15.57 78 ALA A O 1
ATOM 2070 N N . GLU B 1 83 ? 19.154 -14.190 22.920 1.00 12.55 79 GLU A N 1
ATOM 2071 C CA . GLU B 1 83 ? 18.052 -13.270 22.688 1.00 12.41 79 GLU A CA 1
ATOM 2072 C C . GLU B 1 83 ? 17.826 -13.035 21.192 1.00 12.54 79 GLU A C 1
ATOM 2073 O O . GLU B 1 83 ? 16.692 -13.041 20.733 1.00 14.11 79 GLU A O 1
ATOM 2079 N N . ALA B 1 84 ? 18.901 -12.822 20.425 1.00 11.98 80 ALA A N 1
ATOM 2080 C CA . ALA B 1 84 ? 18.789 -12.596 18.993 1.00 10.80 80 ALA A CA 1
ATOM 2081 C C . ALA B 1 84 ? 18.213 -13.809 18.266 1.00 10.98 80 ALA A C 1
ATOM 2082 O O . ALA B 1 84 ? 17.401 -13.650 17.347 1.00 11.96 80 ALA A O 1
ATOM 2084 N N . GLN B 1 85 ? 18.643 -15.010 18.654 1.00 11.30 81 GLN A N 1
ATOM 2085 C CA . GLN B 1 85 ? 18.115 -16.235 18.063 1.00 12.94 81 GLN A CA 1
ATOM 2086 C C . GLN B 1 85 ? 16.603 -16.343 18.251 1.00 14.15 81 GLN A C 1
ATOM 2087 O O . GLN B 1 85 ? 15.876 -16.644 17.295 1.00 16.58 81 GLN A O 1
ATOM 2093 N N . ARG B 1 86 ? 16.141 -16.048 19.466 1.00 14.42 82 ARG A N 1
ATOM 2094 C CA . ARG B 1 86 ? 14.725 -16.094 19.779 1.00 15.35 82 ARG A CA 1
ATOM 2095 C C . ARG B 1 86 ? 13.972 -15.039 18.964 1.00 16.60 82 ARG A C 1
ATOM 2096 O O . ARG B 1 86 ? 12.904 -15.307 18.427 1.00 15.75 82 ARG A O 1
ATOM 2104 N N . ARG B 1 87 ? 14.523 -13.832 18.860 1.00 13.67 83 ARG A N 1
ATOM 2105 C CA . ARG B 1 87 ? 13.871 -12.767 18.110 1.00 12.31 83 ARG A CA 1
ATOM 2106 C C . ARG B 1 87 ? 13.761 -13.103 16.621 1.00 12.73 83 ARG A C 1
ATOM 2107 O O . ARG B 1 87 ? 12.730 -12.823 15.992 1.00 13.43 83 ARG A O 1
ATOM 2115 N N . PHE B 1 88 ? 14.810 -13.700 16.032 1.00 12.87 84 PHE A N 1
ATOM 2116 C CA . PHE B 1 88 ? 14.750 -14.041 14.615 1.00 12.67 84 PHE A CA 1
ATOM 2117 C C . PHE B 1 88 ? 13.625 -15.049 14.373 1.00 13.29 84 PHE A C 1
ATOM 2118 O O . PHE B 1 88 ? 12.886 -14.931 13.399 1.00 14.26 84 PHE A O 1
ATOM 2126 N N . ALA B 1 89 ? 13.521 -16.057 15.250 1.00 14.66 85 ALA A N 1
ATOM 2127 C CA . ALA B 1 89 ? 12.500 -17.075 15.095 1.00 16.32 85 ALA A CA 1
ATOM 2128 C C . ALA B 1 89 ? 11.115 -16.433 15.134 1.00 16.64 85 ALA A C 1
ATOM 2129 O O . ALA B 1 89 ? 10.254 -16.775 14.330 1.00 19.12 85 ALA A O 1
ATOM 2131 N N . THR B 1 90 ? 10.905 -15.517 16.080 1.00 14.34 86 THR A N 1
ATOM 2132 C CA . THR B 1 90 ? 9.630 -14.839 16.225 1.00 15.75 86 THR A CA 1
ATOM 2133 C C . THR B 1 90 ? 9.316 -14.084 14.935 1.00 15.97 86 THR A C 1
ATOM 2134 O O . THR B 1 90 ? 8.185 -14.132 14.460 1.00 17.87 86 THR A O 1
ATOM 2138 N N . LEU B 1 91 ? 10.300 -13.319 14.424 1.00 14.43 87 LEU A N 1
ATOM 2139 C CA . LEU B 1 91 ? 10.085 -12.510 13.227 1.00 14.58 87 LEU A CA 1
ATOM 2140 C C . LEU B 1 91 ? 9.788 -13.376 12.001 1.00 15.77 87 LEU A C 1
ATOM 2141 O O . LEU B 1 91 ? 8.967 -13.001 11.156 1.00 15.17 87 LEU A O 1
ATOM 2146 N N . GLN B 1 92 ? 10.486 -14.505 11.865 1.00 17.62 88 GLN A N 1
ATOM 2147 C CA . GLN B 1 92 ? 10.277 -15.383 10.727 1.00 19.20 88 GLN A CA 1
ATOM 2148 C C . GLN B 1 92 ? 8.822 -15.854 10.692 1.00 18.00 88 GLN A C 1
ATOM 2149 O O . GLN B 1 92 ? 8.260 -16.039 9.620 1.00 22.05 88 GLN A O 1
ATOM 2155 N N . ASN B 1 93 ? 8.231 -16.026 11.880 1.00 17.84 89 ASN A N 1
ATOM 2156 C CA . ASN B 1 93 ? 6.882 -16.532 12.030 1.00 20.05 89 ASN A CA 1
ATOM 2157 C C . ASN B 1 93 ? 5.849 -15.476 11.620 1.00 22.11 89 ASN A C 1
ATOM 2158 O O . ASN B 1 93 ? 4.665 -15.798 11.532 1.00 24.23 89 ASN A O 1
ATOM 2163 N N . GLU B 1 94 ? 6.283 -14.237 11.343 1.00 19.79 90 GLU A N 1
ATOM 2164 C CA . GLU B 1 94 ? 5.384 -13.148 10.974 1.00 19.14 90 GLU A CA 1
ATOM 2165 C C . GLU B 1 94 ? 5.356 -12.861 9.468 1.00 17.29 90 GLU A C 1
ATOM 2166 O O . GLU B 1 94 ? 4.557 -12.035 9.033 1.00 18.81 90 GLU A O 1
ATOM 2172 N N . LEU B 1 95 ? 6.205 -13.521 8.671 1.00 16.10 91 LEU A N 1
ATOM 2173 C CA . LEU B 1 95 ? 6.417 -13.138 7.279 1.00 15.75 91 LEU A CA 1
ATOM 2174 C C . LEU B 1 95 ? 5.159 -13.285 6.421 1.00 19.35 91 LEU A C 1
ATOM 2175 O O . LEU B 1 95 ? 4.996 -12.562 5.441 1.00 21.27 91 LEU A O 1
ATOM 2180 N N . GLN B 1 96 ? 4.247 -14.179 6.798 1.00 19.07 92 GLN A N 1
ATOM 2181 C CA . GLN B 1 96 ? 3.053 -14.374 5.992 1.00 18.91 92 GLN A CA 1
ATOM 2182 C C . GLN B 1 96 ? 1.796 -14.031 6.781 1.00 17.82 92 GLN A C 1
ATOM 2183 O O . GLN B 1 96 ? 0.695 -14.400 6.371 1.00 19.82 92 GLN A O 1
ATOM 2189 N N . SER B 1 97 ? 1.953 -13.247 7.849 1.00 19.68 93 SER A N 1
ATOM 2190 C CA . SER B 1 97 ? 0.832 -12.893 8.694 1.00 22.96 93 SER A CA 1
ATOM 2191 C C . SER B 1 97 ? -0.020 -11.846 7.993 1.00 23.44 93 SER A C 1
ATOM 2192 O O . SER B 1 97 ? 0.486 -10.934 7.337 1.00 19.97 93 SER A O 1
ATOM 2195 N N . SER B 1 98 ? -1.330 -11.998 8.162 1.00 23.38 94 SER A N 1
ATOM 2196 C CA . SER B 1 98 ? -2.280 -11.031 7.660 1.00 20.10 94 SER A CA 1
ATOM 2197 C C . SER B 1 98 ? -2.328 -9.850 8.625 1.00 21.05 94 SER A C 1
ATOM 2198 O O . SER B 1 98 ? -1.918 -9.968 9.783 1.00 30.07 94 SER A O 1
ATOM 2201 N N . GLY B 1 99 ? -2.788 -8.701 8.122 1.00 22.28 95 GLY A N 1
ATOM 2202 C CA . GLY B 1 99 ? -3.009 -7.529 8.955 1.00 30.72 95 GLY A CA 1
ATOM 2203 C C . GLY B 1 99 ? -1.786 -6.626 9.126 1.00 32.37 95 GLY A C 1
ATOM 2204 O O . GLY B 1 99 ? -1.892 -5.611 9.813 1.00 38.33 95 GLY A O 1
ATOM 2205 N N . SER B 1 100 ? -0.637 -6.968 8.516 1.00 29.91 96 SER A N 1
ATOM 2206 C CA . SER B 1 100 ? 0.533 -6.106 8.576 1.00 30.07 96 SER A CA 1
ATOM 2207 C C . SER B 1 100 ? 0.336 -4.922 7.635 1.00 26.85 96 SER A C 1
ATOM 2208 O O . SER B 1 100 ? -0.061 -5.109 6.482 1.00 37.39 96 SER A O 1
ATOM 2211 N N . GLY B 1 101 ? 0.617 -3.712 8.137 1.00 22.69 97 GLY A N 1
ATOM 2212 C CA . GLY B 1 101 ? 0.608 -2.518 7.308 1.00 21.97 97 GLY A CA 1
ATOM 2213 C C . GLY B 1 101 ? 1.874 -2.435 6.457 1.00 19.27 97 GLY A C 1
ATOM 2214 O O . GLY B 1 101 ? 2.883 -3.037 6.827 1.00 18.96 97 GLY A O 1
ATOM 2215 N N . SER B 1 102 ? 1.784 -1.705 5.330 1.00 19.51 98 SER A N 1
ATOM 2216 C CA . SER B 1 102 ? 2.890 -1.461 4.417 1.00 19.91 98 SER A CA 1
ATOM 2217 C C . SER B 1 102 ? 4.081 -0.974 5.224 1.00 15.88 98 SER A C 1
ATOM 2218 O O . SER B 1 102 ? 3.997 0.017 5.944 1.00 14.96 98 SER A O 1
ATOM 2221 N N . GLY B 1 103 ? 5.175 -1.724 5.143 1.00 16.37 99 GLY A N 1
ATOM 2222 C CA . GLY B 1 103 ? 6.413 -1.288 5.750 1.00 15.91 99 GLY A CA 1
ATOM 2223 C C . GLY B 1 103 ? 6.609 -1.773 7.186 1.00 13.49 99 GLY A C 1
ATOM 2224 O O . GLY B 1 103 ? 7.692 -1.571 7.720 1.00 12.54 99 GLY A O 1
ATOM 2225 N N . ASP B 1 104 ? 5.609 -2.400 7.821 1.00 13.40 130 ASP A N 1
ATOM 2226 C CA . ASP B 1 104 ? 5.716 -2.778 9.228 1.00 12.03 130 ASP A CA 1
ATOM 2227 C C . ASP B 1 104 ? 6.774 -3.866 9.429 1.00 11.67 130 ASP A C 1
ATOM 2228 O O . ASP B 1 104 ? 7.602 -3.755 10.329 1.00 12.52 130 ASP A O 1
ATOM 2233 N N . LEU B 1 105 ? 6.740 -4.911 8.601 1.00 13.48 131 LEU A N 1
ATOM 2234 C CA . LEU B 1 105 ? 7.729 -5.978 8.682 1.00 14.59 131 LEU A CA 1
ATOM 2235 C C . LEU B 1 105 ? 9.114 -5.436 8.348 1.00 13.15 131 LEU A C 1
ATOM 2236 O O . LEU B 1 105 ? 10.112 -5.854 8.945 1.00 13.37 131 LEU A O 1
ATOM 2241 N N . LYS B 1 106 ? 9.204 -4.558 7.351 1.00 12.70 132 LYS A N 1
ATOM 2242 C CA . LYS B 1 106 ? 10.495 -4.004 6.967 1.00 11.25 132 LYS A CA 1
ATOM 2243 C C . LYS B 1 106 ? 11.097 -3.288 8.176 1.00 10.50 132 LYS A C 1
ATOM 2244 O O . LYS B 1 106 ? 12.282 -3.429 8.467 1.00 10.61 132 LYS A O 1
ATOM 2250 N N . LEU B 1 107 ? 10.294 -2.534 8.921 1.00 9.44 133 LEU A N 1
ATOM 2251 C CA . LEU B 1 107 ? 10.790 -1.837 10.100 1.00 8.43 133 LEU A CA 1
ATOM 2252 C C . LEU B 1 107 ? 11.178 -2.820 11.197 1.00 9.42 133 LEU A C 1
ATOM 2253 O O . LEU B 1 107 ? 12.256 -2.690 11.798 1.00 10.21 133 LEU A O 1
ATOM 2258 N N . ALA B 1 108 ? 10.375 -3.853 11.446 1.00 10.93 134 ALA A N 1
ATOM 2259 C CA . ALA B 1 108 ? 10.726 -4.823 12.472 1.00 10.14 134 ALA A CA 1
ATOM 2260 C C . ALA B 1 108 ? 12.069 -5.486 12.140 1.00 9.99 134 ALA A C 1
ATOM 2261 O O . ALA B 1 108 ? 12.895 -5.697 13.029 1.00 10.19 134 ALA A O 1
ATOM 2263 N N . PHE B 1 109 ? 12.266 -5.879 10.881 1.00 10.69 135 PHE A N 1
ATOM 2264 C CA . PHE B 1 109 ? 13.507 -6.528 10.466 1.00 8.95 135 PHE A CA 1
ATOM 2265 C C . PHE B 1 109 ? 14.661 -5.539 10.501 1.00 9.68 135 PHE A C 1
ATOM 2266 O O . PHE B 1 109 ? 15.765 -5.972 10.858 1.00 10.91 135 PHE A O 1
ATOM 2274 N N . SER B 1 110 ? 14.475 -4.266 10.147 1.00 9.79 136 SER A N 1
ATOM 2275 C CA . SER B 1 110 ? 15.585 -3.324 10.168 1.00 9.84 136 SER A CA 1
ATOM 2276 C C . SER B 1 110 ? 16.000 -3.041 11.605 1.00 9.21 136 SER A C 1
ATOM 2277 O O . SER B 1 110 ? 17.213 -2.884 11.873 1.00 10.17 136 SER A O 1
ATOM 2280 N N . GLU B 1 111 ? 15.063 -3.029 12.551 1.00 8.99 137 GLU A N 1
ATOM 2281 C CA . GLU B 1 111 ? 15.402 -2.814 13.950 1.00 9.07 137 GLU A CA 1
ATOM 2282 C C . GLU B 1 111 ? 16.113 -4.042 14.507 1.00 8.79 137 GLU A C 1
ATOM 2283 O O . GLU B 1 111 ? 17.067 -3.927 15.284 1.00 10.12 137 GLU A O 1
ATOM 2289 N N . PHE B 1 112 ? 15.692 -5.231 14.097 1.00 9.00 138 PHE A N 1
ATOM 2290 C CA . PHE B 1 112 ? 16.350 -6.452 14.502 1.00 8.59 138 PHE A CA 1
ATOM 2291 C C . PHE B 1 112 ? 17.767 -6.467 13.921 1.00 9.01 138 PHE A C 1
ATOM 2292 O O . PHE B 1 112 ? 18.729 -6.818 14.622 1.00 9.19 138 PHE A O 1
ATOM 2300 N N . TYR B 1 113 ? 17.910 -6.139 12.634 1.00 9.17 139 TYR A N 1
ATOM 2301 C CA . TYR B 1 113 ? 19.230 -6.136 12.000 1.00 8.20 139 TYR A CA 1
ATOM 2302 C C . TYR B 1 113 ? 20.130 -5.166 12.747 1.00 8.88 139 TYR A C 1
ATOM 2303 O O . TYR B 1 113 ? 21.312 -5.467 13.006 1.00 9.19 139 TYR A O 1
ATOM 2312 N N . LEU B 1 114 ? 19.641 -3.999 13.117 1.00 9.11 140 LEU A N 1
ATOM 2313 C CA . LEU B 1 114 ? 20.393 -3.039 13.909 1.00 8.35 140 LEU A CA 1
ATOM 2314 C C . LEU B 1 114 ? 20.863 -3.671 15.208 1.00 8.79 140 LEU A C 1
ATOM 2315 O O . LEU B 1 114 ? 22.013 -3.458 15.603 1.00 10.16 140 LEU A O 1
ATOM 2320 N N . SER B 1 115 ? 20.034 -4.467 15.868 1.00 9.18 141 SER A N 1
ATOM 2321 C CA . SER B 1 115 ? 20.435 -5.092 17.120 1.00 8.51 141 SER A CA 1
ATOM 2322 C C . SER B 1 115 ? 21.614 -6.052 16.915 1.00 8.28 141 SER A C 1
ATOM 2323 O O . SER B 1 115 ? 22.472 -6.194 17.798 1.00 9.61 141 SER A O 1
ATOM 2326 N N . LEU B 1 116 ? 21.660 -6.698 15.741 1.00 7.99 142 LEU A N 1
ATOM 2327 C CA . LEU B 1 116 ? 22.763 -7.594 15.411 1.00 7.41 142 LEU A CA 1
ATOM 2328 C C . LEU B 1 116 ? 24.047 -6.800 15.198 1.00 8.27 142 LEU A C 1
ATOM 2329 O O . LEU B 1 116 ? 25.121 -7.207 15.667 1.00 9.03 142 LEU A O 1
ATOM 2334 N N . ILE B 1 117 ? 23.949 -5.692 14.470 1.00 8.18 143 ILE A N 1
ATOM 2335 C CA . ILE B 1 117 ? 25.112 -4.885 14.172 1.00 9.00 143 ILE A CA 1
ATOM 2336 C C . ILE B 1 117 ? 25.622 -4.239 15.459 1.00 8.98 143 ILE A C 1
ATOM 2337 O O . ILE B 1 117 ? 26.832 -4.078 15.614 1.00 10.04 143 ILE A O 1
ATOM 2342 N N . LEU B 1 118 ? 24.755 -3.855 16.394 1.00 9.39 144 LEU A N 1
ATOM 2343 C CA . LEU B 1 118 ? 25.203 -3.317 17.673 1.00 8.97 144 LEU A CA 1
ATOM 2344 C C . LEU B 1 118 ? 26.000 -4.377 18.423 1.00 9.78 144 LEU A C 1
ATOM 2345 O O . LEU B 1 118 ? 26.994 -4.046 19.077 1.00 10.64 144 LEU A O 1
ATOM 2350 N N . LEU B 1 119 ? 25.545 -5.637 18.359 1.00 8.81 145 LEU A N 1
ATOM 2351 C CA . LEU B 1 119 ? 26.247 -6.691 19.086 1.00 9.71 145 LEU A CA 1
ATOM 2352 C C . LEU B 1 119 ? 27.595 -6.953 18.423 1.00 9.79 145 LEU A C 1
ATOM 2353 O O . LEU B 1 119 ? 28.571 -7.226 19.134 1.00 11.46 145 LEU A O 1
ATOM 2358 N N . GLN B 1 120 ? 27.666 -6.864 17.083 1.00 11.36 146 GLN A N 1
ATOM 2359 C CA . GLN B 1 120 ? 28.938 -7.041 16.376 1.00 12.47 146 GLN A CA 1
ATOM 2360 C C . GLN B 1 120 ? 29.879 -5.888 16.735 1.00 12.42 146 GLN A C 1
ATOM 2361 O O . GLN B 1 120 ? 31.088 -6.090 16.867 1.00 14.46 146 GLN A O 1
ATOM 2367 N N . ASN B 1 121 ? 29.347 -4.676 16.916 1.00 10.74 147 ASN A N 1
ATOM 2368 C CA . ASN B 1 121 ? 30.152 -3.530 17.327 1.00 12.65 147 ASN A CA 1
ATOM 2369 C C . ASN B 1 121 ? 30.670 -3.740 18.753 1.00 12.69 147 ASN A C 1
ATOM 2370 O O . ASN B 1 121 ? 31.793 -3.362 19.077 1.00 12.76 147 ASN A O 1
ATOM 2375 N N . TYR B 1 122 ? 29.863 -4.377 19.604 1.00 12.31 148 TYR A N 1
ATOM 2376 C CA . TYR B 1 122 ? 30.267 -4.724 20.959 1.00 11.95 148 TYR A CA 1
ATOM 2377 C C . TYR B 1 122 ? 31.462 -5.679 20.897 1.00 11.16 148 TYR A C 1
ATOM 2378 O O . TYR B 1 122 ? 32.468 -5.505 21.610 1.00 12.06 148 TYR A O 1
ATOM 2387 N N . GLN B 1 123 ? 31.372 -6.683 20.011 1.00 11.54 149 GLN A N 1
ATOM 2388 C CA . GLN B 1 123 ? 32.480 -7.614 19.820 1.00 11.18 149 GLN A CA 1
ATOM 2389 C C . GLN B 1 123 ? 33.754 -6.847 19.436 1.00 10.76 149 GLN A C 1
ATOM 2390 O O . GLN B 1 123 ? 34.810 -7.024 20.036 1.00 11.57 149 GLN A O 1
ATOM 2396 N N . ASN B 1 124 ? 33.645 -5.981 18.425 1.00 10.60 150 ASN A N 1
ATOM 2397 C CA . ASN B 1 124 ? 34.815 -5.310 17.874 1.00 11.78 150 ASN A CA 1
ATOM 2398 C C . ASN B 1 124 ? 35.415 -4.330 18.870 1.00 11.56 150 ASN A C 1
ATOM 2399 O O . ASN B 1 124 ? 36.640 -4.242 19.001 1.00 13.39 150 ASN A O 1
ATOM 2404 N N . LEU B 1 125 ? 34.577 -3.561 19.553 1.00 12.27 151 LEU A N 1
ATOM 2405 C CA . LEU B 1 125 ? 35.082 -2.577 20.489 1.00 11.81 151 LEU A CA 1
ATOM 2406 C C . LEU B 1 125 ? 35.817 -3.253 21.639 1.00 12.08 151 LEU A C 1
ATOM 2407 O O . LEU B 1 125 ? 36.861 -2.773 22.076 1.00 13.18 151 LEU A O 1
ATOM 2412 N N . ASN B 1 126 ? 35.278 -4.368 22.121 1.00 11.02 152 ASN A N 1
ATOM 2413 C CA . ASN B 1 126 ? 35.905 -5.080 23.228 1.00 10.79 152 ASN A CA 1
ATOM 2414 C C . ASN B 1 126 ? 37.207 -5.757 22.807 1.00 11.17 152 ASN A C 1
ATOM 2415 O O . ASN B 1 126 ? 38.185 -5.750 23.565 1.00 13.14 152 ASN A O 1
ATOM 2420 N N . PHE B 1 127 ? 37.213 -6.370 21.614 1.00 12.57 153 PHE A N 1
ATOM 2421 C CA . PHE B 1 127 ? 38.441 -6.975 21.116 1.00 12.30 153 PHE A CA 1
ATOM 2422 C C . PHE B 1 127 ? 39.527 -5.908 20.973 1.00 12.43 153 PHE A C 1
ATOM 2423 O O . PHE B 1 127 ? 40.657 -6.122 21.398 1.00 14.56 153 PHE A O 1
ATOM 2431 N N . THR B 1 128 ? 39.182 -4.785 20.333 1.00 13.79 154 THR A N 1
ATOM 2432 C CA . THR B 1 128 ? 40.091 -3.664 20.152 1.00 15.41 154 THR A CA 1
ATOM 2433 C C . THR B 1 128 ? 40.605 -3.169 21.504 1.00 13.90 154 THR A C 1
ATOM 2434 O O . THR B 1 128 ? 41.805 -2.911 21.661 1.00 15.49 154 THR A O 1
ATOM 2438 N N . GLY B 1 129 ? 39.703 -3.037 22.487 1.00 13.52 155 GLY A N 1
ATOM 2439 C CA . GLY B 1 129 ? 40.096 -2.577 23.810 1.00 13.94 155 GLY A CA 1
ATOM 2440 C C . GLY B 1 129 ? 41.119 -3.514 24.452 1.00 12.15 155 GLY A C 1
ATOM 2441 O O . GLY B 1 129 ? 42.125 -3.054 25.007 1.00 14.97 155 GLY A O 1
ATOM 2442 N N . PHE B 1 130 ? 40.881 -4.831 24.349 1.00 13.17 156 PHE A N 1
ATOM 2443 C CA . PHE B 1 130 ? 41.830 -5.800 24.892 1.00 13.29 156 PHE A CA 1
ATOM 2444 C C . PHE B 1 130 ? 43.163 -5.697 24.156 1.00 13.85 156 PHE A C 1
ATOM 2445 O O . PHE B 1 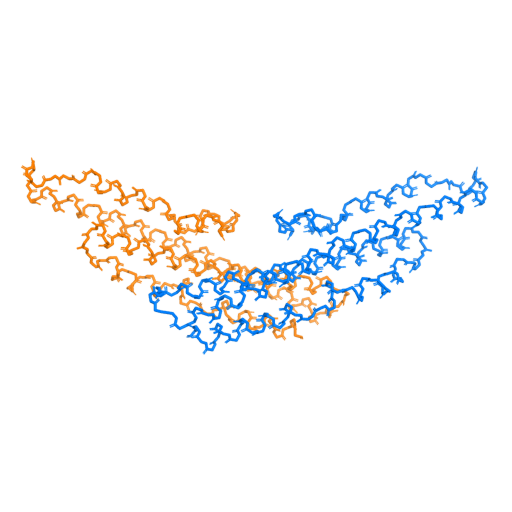130 ? 44.225 -5.676 24.782 1.00 15.95 156 PHE A O 1
ATOM 2453 N N . ARG B 1 131 ? 43.100 -5.657 22.820 1.00 14.76 157 ARG A N 1
ATOM 2454 C CA . ARG B 1 131 ? 44.307 -5.575 22.014 1.00 16.75 157 ARG A CA 1
ATOM 2455 C C . ARG B 1 131 ? 45.135 -4.370 22.459 1.00 17.32 157 ARG A C 1
ATOM 2456 O O . ARG B 1 131 ? 46.340 -4.494 22.661 1.00 18.53 157 ARG A O 1
ATOM 2464 N N . LYS B 1 132 ? 44.497 -3.208 22.606 1.00 17.48 158 LYS A N 1
ATOM 2465 C CA . LYS B 1 132 ? 45.220 -1.980 22.881 1.00 19.56 158 LYS A CA 1
ATOM 2466 C C . LYS B 1 132 ? 45.763 -1.958 24.309 1.00 19.57 158 LYS A C 1
ATOM 2467 O O . LYS B 1 132 ? 46.901 -1.529 24.508 1.00 21.39 158 LYS A O 1
ATOM 2473 N N . ILE B 1 133 ? 44.968 -2.416 25.289 1.00 16.55 159 ILE A N 1
ATOM 2474 C CA . ILE B 1 133 ? 45.389 -2.406 26.685 1.00 16.47 159 ILE A CA 1
ATOM 2475 C C . ILE B 1 133 ? 46.554 -3.374 26.897 1.00 16.04 159 ILE A C 1
ATOM 2476 O O . ILE B 1 133 ? 47.464 -3.085 27.678 1.00 17.23 159 ILE A O 1
ATOM 2481 N N . LEU B 1 134 ? 46.531 -4.513 26.196 1.00 15.94 160 LEU A N 1
ATOM 2482 C CA . LEU B 1 134 ? 47.584 -5.506 26.344 1.00 14.50 160 LEU A CA 1
ATOM 2483 C C . LEU B 1 134 ? 48.860 -5.041 25.640 1.00 18.22 160 LEU A C 1
ATOM 2484 O O . LEU B 1 134 ? 49.964 -5.343 26.107 1.00 18.98 160 LEU A O 1
ATOM 2489 N N . LYS B 1 135 ? 48.714 -4.274 24.545 1.00 20.30 161 LYS A N 1
ATOM 2490 C CA . LYS B 1 135 ? 49.856 -3.625 23.909 1.00 21.44 161 LYS A CA 1
ATOM 2491 C C . LYS B 1 135 ? 50.501 -2.623 24.868 1.00 22.54 161 LYS A C 1
ATOM 2492 O O . LYS B 1 135 ? 51.729 -2.580 24.994 1.00 23.59 161 LYS A O 1
ATOM 2498 N N . LYS B 1 136 ? 49.668 -1.816 25.531 1.00 23.85 162 LYS A N 1
ATOM 2499 C CA . LYS B 1 136 ? 50.133 -0.785 26.446 1.00 26.72 162 LYS A CA 1
ATOM 2500 C C . LYS B 1 136 ? 50.856 -1.437 27.624 1.00 24.35 162 LYS A C 1
ATOM 2501 O O . LYS B 1 136 ? 51.901 -0.967 28.074 1.00 27.73 162 LYS A O 1
ATOM 2507 N N . HIS B 1 137 ? 50.247 -2.504 28.146 1.00 20.26 163 HIS A N 1
ATOM 2508 C CA . HIS B 1 137 ? 50.821 -3.291 29.225 1.00 20.52 163 HIS A CA 1
ATOM 2509 C C . HIS B 1 137 ? 52.235 -3.718 28.852 1.00 21.04 163 HIS A C 1
ATOM 2510 O O . HIS B 1 137 ? 53.166 -3.560 29.651 1.00 24.33 163 HIS A O 1
ATOM 2517 N N . ASP B 1 138 ? 52.368 -4.285 27.645 1.00 21.14 164 ASP A N 1
ATOM 2518 C CA . ASP B 1 138 ? 53.631 -4.856 27.191 1.00 22.30 164 ASP A CA 1
ATOM 2519 C C . ASP B 1 138 ? 54.705 -3.781 27.026 1.00 25.96 164 ASP A C 1
ATOM 2520 O O . ASP B 1 138 ? 55.874 -4.051 27.307 1.00 29.62 164 ASP A O 1
ATOM 2525 N N . LYS B 1 139 ? 54.311 -2.579 26.591 1.00 28.26 165 LYS A N 1
ATOM 2526 C CA . LYS B 1 139 ? 55.237 -1.463 26.430 1.00 32.87 165 LYS A CA 1
ATOM 2527 C C . LYS B 1 139 ? 55.805 -1.049 27.790 1.00 38.11 165 LYS A C 1
ATOM 2528 O O . LYS B 1 139 ? 57.021 -0.900 27.961 1.00 39.40 165 LYS A O 1
ATOM 2534 N N . ILE B 1 140 ? 54.896 -0.867 28.749 1.00 34.26 166 ILE A N 1
ATOM 2535 C CA . ILE B 1 140 ? 55.211 -0.306 30.053 1.00 41.54 166 ILE A CA 1
ATOM 2536 C C . ILE B 1 140 ? 56.074 -1.283 30.851 1.00 47.21 166 ILE A C 1
ATOM 2537 O O . ILE B 1 140 ? 57.020 -0.861 31.515 1.00 56.24 166 ILE A O 1
ATOM 2542 N N . LEU B 1 141 ? 55.752 -2.582 30.769 1.00 37.48 167 LEU A N 1
ATOM 2543 C CA . LEU B 1 141 ? 56.374 -3.577 31.631 1.00 37.54 167 LEU A CA 1
ATOM 2544 C C . LEU B 1 141 ? 57.433 -4.396 30.889 1.00 37.57 167 LEU A C 1
ATOM 2545 O O . LEU B 1 141 ? 58.004 -5.323 31.468 1.00 37.18 167 LEU A O 1
ATOM 2550 N N . GLU B 1 142 ? 57.717 -4.011 29.636 1.00 31.52 168 GLU A N 1
ATOM 2551 C CA . GLU B 1 142 ? 58.802 -4.569 28.842 1.00 39.63 168 GLU A CA 1
ATOM 2552 C C . GLU B 1 142 ? 58.721 -6.092 28.842 1.00 41.53 168 GLU A C 1
ATOM 2553 O O . GLU B 1 142 ? 59.664 -6.792 29.185 1.00 42.98 168 GLU A O 1
ATOM 2559 N N . THR B 1 143 ? 57.553 -6.585 28.421 1.00 31.08 169 THR A N 1
ATOM 2560 C CA . THR B 1 143 ? 57.188 -7.991 28.490 1.00 31.84 169 THR A CA 1
ATOM 2561 C C . THR B 1 143 ? 56.332 -8.327 27.270 1.00 27.86 169 THR A C 1
ATOM 2562 O O . THR B 1 143 ? 55.795 -7.416 26.644 1.00 30.00 169 THR A O 1
ATOM 2566 N N . SER B 1 144 ? 56.226 -9.623 26.936 1.00 26.23 170 SER A N 1
ATOM 2567 C CA . SER B 1 144 ? 55.316 -10.088 25.894 1.00 28.33 170 SER A CA 1
ATOM 2568 C C . SER B 1 144 ? 54.122 -10.838 26.493 1.00 24.96 170 SER A C 1
ATOM 2569 O O . SER B 1 144 ? 53.323 -11.413 25.749 1.00 26.17 170 SER A O 1
ATOM 2572 N N . ARG B 1 145 ? 54.004 -10.818 27.832 1.00 21.34 171 ARG A N 1
ATOM 2573 C CA . ARG B 1 145 ? 52.982 -11.570 28.548 1.00 20.93 171 ARG A CA 1
ATOM 2574 C C . ARG B 1 145 ? 51.575 -11.157 28.113 1.00 18.66 171 ARG A C 1
ATOM 2575 O O . ARG B 1 145 ? 50.689 -12.013 28.025 1.00 18.81 171 ARG A O 1
ATOM 2583 N N . GLY B 1 146 ? 51.367 -9.856 27.856 1.00 18.60 172 GLY A N 1
ATOM 2584 C CA . GLY B 1 146 ? 50.081 -9.352 27.408 1.00 15.77 172 GLY A CA 1
ATOM 2585 C C . GLY B 1 146 ? 49.693 -9.881 26.030 1.00 17.89 172 GLY A C 1
ATOM 2586 O O . GLY B 1 146 ? 48.578 -10.345 25.838 1.00 16.99 172 GLY A O 1
ATOM 2587 N N . ALA B 1 147 ? 50.611 -9.797 25.064 1.00 20.21 173 ALA A N 1
ATOM 2588 C CA . ALA B 1 147 ? 50.386 -10.353 23.738 1.00 20.84 173 ALA A CA 1
ATOM 2589 C C . ALA B 1 147 ? 50.116 -11.859 23.817 1.00 21.47 173 ALA A C 1
ATOM 2590 O O . ALA B 1 147 ? 49.200 -12.354 23.162 1.00 20.51 173 ALA A O 1
ATOM 2592 N N . ASP B 1 148 ? 50.909 -12.586 24.622 1.00 19.88 174 ASP A N 1
ATOM 2593 C CA . ASP B 1 148 ? 50.697 -14.016 24.801 1.00 20.50 174 ASP A CA 1
ATOM 2594 C C . ASP B 1 148 ? 49.287 -14.278 25.332 1.00 17.89 174 ASP A C 1
ATOM 2595 O O . ASP B 1 148 ? 48.629 -15.229 24.919 1.00 20.15 174 ASP A O 1
ATOM 2600 N N . TRP B 1 149 ? 48.844 -13.446 26.284 1.00 16.43 175 TRP A N 1
ATOM 2601 C CA . TRP B 1 149 ? 47.530 -13.602 26.893 1.00 16.24 175 TRP A CA 1
ATOM 2602 C C . TRP B 1 149 ? 46.434 -13.305 25.867 1.00 16.70 175 TRP A C 1
ATOM 2603 O O . TRP B 1 149 ? 45.413 -13.997 25.814 1.00 16.96 175 TRP A O 1
ATOM 2614 N N . ARG B 1 150 ? 46.656 -12.295 25.015 1.00 15.43 176 ARG A N 1
ATOM 2615 C CA . ARG B 1 150 ? 45.716 -11.984 23.943 1.00 15.78 176 ARG A CA 1
ATOM 2616 C C . ARG B 1 150 ? 45.486 -13.209 23.049 1.00 17.11 176 ARG A C 1
ATOM 2617 O O . ARG B 1 150 ? 44.345 -13.541 22.737 1.00 19.64 176 ARG A O 1
ATOM 2625 N N . VAL B 1 151 ? 46.568 -13.898 22.658 1.00 19.73 177 VAL A N 1
ATOM 2626 C CA . VAL B 1 151 ? 46.479 -15.016 21.725 1.00 21.61 177 VAL A CA 1
ATOM 2627 C C . VAL B 1 151 ? 45.832 -16.225 22.405 1.00 18.85 177 VAL A C 1
ATOM 2628 O O . VAL B 1 151 ? 45.033 -16.926 21.782 1.00 22.48 177 VAL A O 1
ATOM 2632 N N . ALA B 1 152 ? 46.204 -16.482 23.673 1.00 19.63 178 ALA A N 1
ATOM 2633 C CA . ALA B 1 152 ? 45.789 -17.686 24.381 1.00 20.86 178 ALA A CA 1
ATOM 2634 C C . ALA B 1 152 ? 44.397 -17.579 25.008 1.00 18.23 178 ALA A C 1
ATOM 2635 O O . ALA B 1 152 ? 43.820 -18.618 25.351 1.00 20.42 178 ALA A O 1
ATOM 2637 N N . HIS B 1 153 ? 43.860 -16.351 25.147 1.00 15.74 179 HIS A N 1
ATOM 2638 C CA . HIS B 1 153 ? 42.614 -16.116 25.865 1.00 15.32 179 HIS A CA 1
ATOM 2639 C C . HIS B 1 153 ? 41.615 -15.320 25.027 1.00 16.09 179 HIS A C 1
ATOM 2640 O O . HIS B 1 153 ? 40.466 -15.722 24.934 1.00 20.31 179 HIS A O 1
ATOM 2647 N N . VAL B 1 154 ? 42.008 -14.156 24.501 1.00 14.45 180 VAL A N 1
ATOM 2648 C CA . VAL B 1 154 ? 41.042 -13.280 23.852 1.00 13.26 180 VAL A CA 1
ATOM 2649 C C . VAL B 1 154 ? 40.699 -13.837 22.473 1.00 15.05 180 VAL A C 1
ATOM 2650 O O . VAL B 1 154 ? 39.527 -13.894 22.102 1.00 16.34 180 VAL A O 1
ATOM 2654 N N . GLU B 1 155 ? 41.735 -14.202 21.707 1.00 16.76 181 GLU A N 1
ATOM 2655 C CA . GLU B 1 155 ? 41.561 -14.582 20.311 1.00 18.76 181 GLU A CA 1
ATOM 2656 C C . GLU B 1 155 ? 40.868 -15.940 20.156 1.00 19.25 181 GLU A C 1
ATOM 2657 O O . GLU B 1 155 ? 40.475 -16.291 19.038 1.00 21.66 181 GLU A O 1
ATOM 2663 N N . VAL B 1 156 ? 40.705 -16.686 21.262 1.00 17.22 182 VAL A N 1
ATOM 2664 C CA . VAL B 1 156 ? 39.983 -17.949 21.252 1.00 19.39 182 VAL A CA 1
ATOM 2665 C C . VAL B 1 156 ? 38.732 -17.892 22.141 1.00 16.75 182 VAL A C 1
ATOM 2666 O O . VAL B 1 156 ? 38.092 -18.917 22.376 1.00 18.96 182 VAL A O 1
ATOM 2670 N N . ALA B 1 157 ? 38.347 -16.690 22.594 1.00 15.85 183 ALA A N 1
ATOM 2671 C CA . ALA B 1 157 ? 37.164 -16.530 23.430 1.00 14.59 183 ALA A CA 1
ATOM 2672 C C . ALA B 1 157 ? 35.909 -16.577 22.559 1.00 11.94 183 ALA A C 1
ATOM 2673 O O . ALA B 1 157 ? 35.899 -16.027 21.462 1.00 12.33 183 ALA A O 1
ATOM 2675 N N . PRO B 1 158 ? 34.821 -17.255 22.993 1.00 13.67 184 PRO A N 1
ATOM 2676 C CA . PRO B 1 158 ? 33.589 -17.314 22.209 1.00 13.06 184 PRO A CA 1
ATOM 2677 C C . PRO B 1 158 ? 33.049 -15.962 21.758 1.00 11.80 184 PRO A C 1
ATOM 2678 O O . PRO B 1 158 ? 32.537 -15.880 20.658 1.00 12.81 184 PRO A O 1
ATOM 2682 N N . PHE B 1 159 ? 33.191 -14.892 22.547 1.00 10.48 185 PHE A N 1
ATOM 2683 C CA . PHE B 1 159 ? 32.626 -13.621 22.105 1.00 11.43 185 PHE A CA 1
ATOM 2684 C C . PHE B 1 159 ? 33.292 -13.167 20.805 1.00 12.13 185 PHE A C 1
ATOM 2685 O O . PHE B 1 159 ? 32.678 -12.435 20.035 1.00 13.94 185 PHE A O 1
ATOM 2693 N N . TYR B 1 160 ? 34.551 -13.597 20.594 1.00 12.64 186 TYR A N 1
ATOM 2694 C CA . TYR B 1 160 ? 35.327 -13.244 19.423 1.00 14.02 186 TYR A CA 1
ATOM 2695 C C . TYR B 1 160 ? 35.190 -14.293 18.310 1.00 12.53 186 TYR A C 1
ATOM 2696 O O . TYR B 1 160 ? 35.121 -13.925 17.142 1.00 16.34 186 TYR A O 1
ATOM 2705 N N . THR B 1 161 ? 35.187 -15.591 18.656 1.00 13.70 187 THR A N 1
ATOM 2706 C CA . THR B 1 161 ? 35.235 -16.659 17.662 1.00 14.07 187 THR A CA 1
ATOM 2707 C C . THR B 1 161 ? 33.860 -17.111 17.151 1.00 12.92 187 THR A C 1
ATOM 2708 O O . THR B 1 161 ? 33.769 -17.734 16.091 1.00 14.25 187 THR A O 1
ATOM 2712 N N . CYS B 1 162 ? 32.797 -16.847 17.910 1.00 13.99 188 CYS A N 1
ATOM 2713 C CA . CYS B 1 162 ? 31.480 -17.350 17.558 1.00 15.83 188 CYS A CA 1
ATOM 2714 C C . CYS B 1 162 ? 31.017 -16.738 16.231 1.00 12.87 188 CYS A C 1
ATOM 2715 O O . CYS B 1 162 ? 31.248 -15.551 15.974 1.00 15.91 188 CYS A O 1
ATOM 2718 N N . LYS B 1 163 ? 30.421 -17.570 15.371 1.00 12.20 189 LYS A N 1
ATOM 2719 C CA . LYS B 1 163 ? 29.964 -17.126 14.062 1.00 12.55 189 LYS A CA 1
ATOM 2720 C C . LYS B 1 163 ? 28.436 -17.098 13.967 1.00 11.27 189 LYS A C 1
ATOM 2721 O O . LYS B 1 163 ? 27.883 -16.870 12.889 1.00 12.17 189 LYS A O 1
ATOM 2727 N N . LYS B 1 164 ? 27.740 -17.318 15.082 1.00 12.36 190 LYS A N 1
ATOM 2728 C CA . LYS B 1 164 ? 26.289 -17.384 15.056 1.00 10.79 190 LYS A CA 1
ATOM 2729 C C . LYS B 1 164 ? 25.652 -16.028 14.733 1.00 11.25 190 LYS A C 1
ATOM 2730 O O . LYS B 1 164 ? 24.602 -15.989 14.079 1.00 13.27 190 LYS A O 1
ATOM 2736 N N . ILE B 1 165 ? 26.240 -14.920 15.214 1.00 11.47 191 ILE A N 1
ATOM 2737 C CA . ILE B 1 165 ? 25.716 -13.600 14.865 1.00 11.18 191 ILE A CA 1
ATOM 2738 C C . ILE B 1 165 ? 25.962 -13.353 13.375 1.00 10.60 191 ILE A C 1
ATOM 2739 O O . ILE B 1 165 ? 25.093 -12.829 12.683 1.00 11.50 191 ILE A O 1
ATOM 2744 N N . ASN B 1 166 ? 27.125 -13.770 12.859 1.00 11.30 192 ASN A N 1
ATOM 2745 C CA . ASN B 1 166 ? 27.394 -13.627 11.435 1.00 11.15 192 ASN A CA 1
ATOM 2746 C C . ASN B 1 166 ? 26.328 -14.355 10.609 1.00 11.07 192 ASN A C 1
ATOM 2747 O O . ASN B 1 166 ? 25.862 -13.854 9.577 1.00 11.63 192 ASN A O 1
ATOM 2752 N N . GLN B 1 167 ? 25.924 -15.541 11.073 1.00 10.67 193 GLN A N 1
ATOM 2753 C CA . GLN B 1 167 ? 24.915 -16.328 10.382 1.00 11.06 193 GLN A CA 1
ATOM 2754 C C . GLN B 1 167 ? 23.547 -15.648 10.460 1.00 10.63 193 GLN A C 1
ATOM 2755 O O . GLN B 1 167 ? 22.823 -15.609 9.469 1.00 12.20 193 GLN A O 1
ATOM 2761 N N . LEU B 1 168 ? 23.195 -15.096 11.627 1.00 9.84 194 LEU A N 1
ATOM 2762 C CA . LEU B 1 168 ? 21.931 -14.379 11.762 1.00 10.26 194 LEU A CA 1
ATOM 2763 C C . LEU B 1 168 ? 21.904 -13.138 10.881 1.00 9.60 194 LEU A C 1
ATOM 2764 O O . LEU B 1 168 ? 20.883 -12.812 10.305 1.00 10.50 194 LEU A O 1
ATOM 2769 N N . ILE B 1 169 ? 23.023 -12.432 10.781 1.00 10.03 195 ILE A N 1
ATOM 2770 C CA . ILE B 1 169 ? 23.133 -11.273 9.904 1.00 9.77 195 ILE A CA 1
ATOM 2771 C C . ILE B 1 169 ? 22.850 -11.678 8.458 1.00 10.20 195 ILE A C 1
ATOM 2772 O O . ILE B 1 169 ? 22.056 -11.023 7.777 1.00 10.00 195 ILE A O 1
ATOM 2777 N N . SER B 1 170 ? 23.496 -12.754 7.994 1.00 9.45 196 SER A N 1
ATOM 2778 C CA . SER B 1 170 ? 23.316 -13.240 6.637 1.00 9.55 196 SER A CA 1
ATOM 2779 C C . SER B 1 170 ? 21.861 -13.631 6.380 1.00 10.62 196 SER A C 1
ATOM 2780 O O . SER B 1 170 ? 21.310 -13.316 5.328 1.00 11.42 196 SER A O 1
ATOM 2783 N N . GLU B 1 171 ? 21.264 -14.374 7.320 1.00 10.95 197 GLU A N 1
ATOM 2784 C CA . GLU B 1 171 ? 19.919 -14.883 7.164 1.00 10.56 197 GLU A CA 1
ATOM 2785 C C . GLU B 1 171 ? 18.922 -13.725 7.157 1.00 9.13 197 GLU A C 1
ATOM 2786 O O . GLU B 1 171 ? 17.921 -13.774 6.430 1.00 10.93 197 GLU A O 1
ATOM 2792 N N . THR B 1 172 ? 19.158 -12.719 8.006 1.00 9.06 198 THR A N 1
ATOM 2793 C CA . THR B 1 172 ? 18.256 -11.577 8.113 1.00 9.38 198 THR A CA 1
ATOM 2794 C C . THR B 1 172 ? 18.314 -10.759 6.821 1.00 9.90 198 THR A C 1
ATOM 2795 O O . THR B 1 172 ? 17.297 -10.361 6.252 1.00 10.16 198 THR A O 1
ATOM 2799 N N . GLU B 1 173 ? 19.526 -10.448 6.362 1.00 9.93 199 GLU A N 1
ATOM 2800 C CA . GLU B 1 173 ? 19.686 -9.709 5.123 1.00 10.25 199 GLU A CA 1
ATOM 2801 C C . GLU B 1 173 ? 19.007 -10.466 3.975 1.00 9.76 199 GLU A C 1
ATOM 2802 O O . GLU B 1 173 ? 18.393 -9.841 3.109 1.00 10.42 199 GLU A O 1
ATOM 2808 N N . ALA B 1 174 ? 19.135 -11.798 3.945 1.00 8.73 200 ALA A N 1
ATOM 2809 C CA . ALA B 1 174 ? 18.512 -12.591 2.885 1.00 9.64 200 ALA A CA 1
ATOM 2810 C C . ALA B 1 174 ? 16.997 -12.415 2.851 1.00 10.22 200 ALA A C 1
ATOM 2811 O O . ALA B 1 174 ? 16.414 -12.300 1.770 1.00 10.67 200 ALA A O 1
ATOM 2813 N N . VAL B 1 175 ? 16.368 -12.431 4.028 1.00 9.45 201 VAL A N 1
ATOM 2814 C CA . VAL B 1 175 ? 14.921 -12.245 4.086 1.00 10.77 201 VAL A CA 1
ATOM 2815 C C . VAL B 1 175 ? 14.582 -10.845 3.576 1.00 9.33 201 VAL A C 1
ATOM 2816 O O . VAL B 1 175 ? 13.642 -10.656 2.808 1.00 10.47 201 VAL A O 1
ATOM 2820 N N . VAL B 1 176 ? 15.284 -9.832 4.066 1.00 9.11 202 VAL A N 1
ATOM 2821 C CA . VAL B 1 176 ? 14.941 -8.473 3.675 1.00 9.07 202 VAL A CA 1
ATOM 2822 C C . VAL B 1 176 ? 15.049 -8.316 2.158 1.00 9.87 202 VAL A C 1
ATOM 2823 O O . VAL B 1 176 ? 14.128 -7.797 1.518 1.00 12.34 202 VAL A O 1
ATOM 2827 N N . THR B 1 177 ? 16.157 -8.786 1.577 1.00 9.80 203 THR A N 1
ATOM 2828 C CA . THR B 1 177 ? 16.437 -8.567 0.169 1.00 11.66 203 THR A CA 1
ATOM 2829 C C . THR B 1 177 ? 15.474 -9.351 -0.712 1.00 13.35 203 THR A C 1
ATOM 2830 O O . THR B 1 177 ? 15.033 -8.839 -1.735 1.00 19.63 203 THR A O 1
ATOM 2834 N N . ASN B 1 178 ? 15.186 -10.598 -0.333 1.00 12.30 204 ASN A N 1
ATOM 2835 C CA . ASN B 1 178 ? 14.556 -11.521 -1.266 1.00 14.01 204 ASN A CA 1
ATOM 2836 C C . ASN B 1 178 ? 13.067 -11.694 -0.994 1.00 15.15 204 ASN A C 1
ATOM 2837 O O . ASN B 1 178 ? 12.381 -12.294 -1.819 1.00 17.06 204 ASN A O 1
ATOM 2842 N N . GLU B 1 179 ? 12.593 -11.168 0.143 1.00 15.52 205 GLU A N 1
ATOM 2843 C CA . GLU B 1 179 ? 11.227 -11.379 0.580 1.00 15.97 205 GLU A CA 1
ATOM 2844 C C . GLU B 1 179 ? 10.480 -10.075 0.909 1.00 15.15 205 GLU A C 1
ATOM 2845 O O . GLU B 1 179 ? 9.289 -9.969 0.616 1.00 19.05 205 GLU A O 1
ATOM 2851 N N . LEU B 1 180 ? 11.157 -9.073 1.501 1.00 15.35 206 LEU A N 1
ATOM 2852 C CA . LEU B 1 180 ? 10.525 -7.808 1.856 1.00 15.51 206 LEU A CA 1
ATOM 2853 C C . LEU B 1 180 ? 10.686 -6.735 0.787 1.00 20.29 206 LEU A C 1
ATOM 2854 O O . LEU B 1 180 ? 9.779 -5.934 0.617 1.00 28.89 206 LEU A O 1
ATOM 2859 N N . GLU B 1 181 ? 11.816 -6.697 0.082 1.00 20.16 207 GLU A N 1
ATOM 2860 C CA . GLU B 1 181 ? 12.034 -5.689 -0.943 1.00 27.77 207 GLU A CA 1
ATOM 2861 C C . GLU B 1 181 ? 11.293 -6.125 -2.218 1.00 34.52 207 GLU A C 1
ATOM 2862 O O . GLU B 1 181 ? 11.037 -5.245 -3.072 1.00 49.16 207 GLU A O 1
#

Solvent-accessible surface area: 18983 Å² total; per-residue (Å²): 60,20,155,58,8,83,79,85,34,25,107,171,27,148,146,48,4,3,76,9,90,51,2,38,83,36,0,94,50,4,104,121,121,36,34,48,81,151,130,60,69,100,88,41,30,133,154,57,59,63,155,12,13,108,99,0,16,113,24,0,74,127,9,12,56,50,0,31,75,20,6,67,102,45,16,27,92,8,74,170,105,12,58,68,1,72,100,80,41,151,95,91,31,82,65,88,17,68,23,132,10,18,7,14,23,7,15,26,46,0,2,41,4,24,13,1,13,23,5,0,5,2,0,0,24,59,0,1,104,51,0,20,125,39,34,162,49,71,120,0,35,93,23,47,78,63,66,0,48,101,3,85,0,78,66,28,123,119,0,34,111,10,14,65,68,0,46,79,45,83,146,155,155,22,17,68,35,8,67,70,74,18,19,88,149,28,114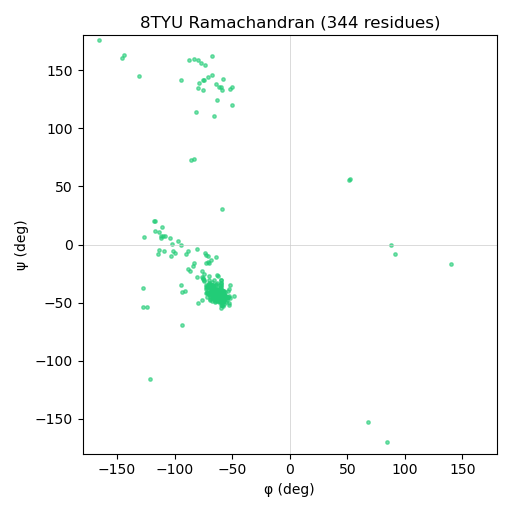,152,39,2,2,80,7,99,56,2,46,83,39,0,118,41,2,87,120,128,35,40,52,96,161,127,32,86,125,72,63,21,139,175,46,66,57,162,14,17,112,117,0,12,93,39,0,64,134,20,11,57,48,0,34,76,20,3,58,102,46,19,35,81,8,77,154,102,14,49,65,0,86,124,59,36,172,59,113,86,60,20,64,29,37,26,40,11,20,0,5,27,8,16,25,47,1,2,40,4,45,7,0,17,18,2,0,27,5,0,0,26,46,0,1,150,59,0,23,144,28,29,161,46,70,95,0,34,86,20,54,80,63,68,0,55,97,4,75,0,85,62,27,122,106,0,58,97,13,22,69,84,0,53,48,19,18,71,123,97,47,116

Organism: Homo sapiens (NCBI:txid9606)